Protein AF-A0AAJ2PN29-F1 (afdb_monomer)

Nearest PDB structures (foldseek):
  2o7g-assembly1_A  TM=7.833E-01  e=1.733E-01  Mycobacterium tuberculosis H37Rv
  2mao-assembly1_A  TM=8.815E-01  e=5.899E-01  Escherichia coli DH1
  4lup-assembly2_C  TM=8.403E-01  e=5.899E-01  Escherichia coli
  7sqc-assembly1_R1  TM=1.746E-01  e=3.922E-01  Chlamydomonas reinhardtii
  7sqc-assembly1_R0  TM=2.230E-01  e=1.188E+00  Chlamydomonas reinhardtii

Sequence (253 aa):
MSGPPPRAQAQWGDDAEVVTQSLEQPELFARLYDRYAPDIHRYVARRLGDGMADDITADTFLTAFRIRGRYAQEIWTRYDGGATAHGWRSTKDGDIKLRITETKPGSPAEGDDRSPQELYRFLTTLPSEGGRALEAIREEDAIPAEEGSTRAEQDAVEISALLDADLKPSKGLAGLYRALATLPDLSLVDHLVKDATGRRVVALSEGTAADRYWLIDPETYDVLGTQHIRGGKVIGGNSLISRAVVDKAGERD

Foldseek 3Di:
DDFDPPVVVLVVLVLLVLLVVCVVVVVSLVVVCVVCLVVQLVVCCVPPNNVCSVVVSVVVSVVCSVCSVVDAQEWEAAQQNQKIWGWGQHSVPRDIDIDIDGDDQPPDDQAASDGLNRLQVLLVVAALAQVSNLVSLVVPCRHDDDPPDDPLLVSLRSLVRSLPRPDHDPSSLSNSVNVNVVRPQKDWDPAFDQDPRGDTFTWIASGNPPFKTFTADPPPRHGQKMFGADPNDTPDMDGRPDYYHDNDHPDDD

pLDDT: mean 79.95, std 14.33, range [28.41, 97.12]

Radius of gyration: 20.24 Å; Cα contacts (8 Å, |Δi|>4): 389; chains: 1; bounding box: 48×44×55 Å

Secondary structure (DSSP, 8-state):
--PSPHHHHHHHHHHHHHHHHTTT-GGGGHHHHHHHHHHHHHHHHHHH-GGGHHHHHHHHHHHHHHHGGG--SEEEEETTSSEEEEEEE-TTT-PEEEEEEEPPTT---SS----HHHHHHHHHH--SSHHHHHHHHHHH--SPPPTT--HHHHHHHHHHHHHT-S---HHHHHHHHHHHTTSTT--B-SSPEE-TTS-EEEEEE-TT-TTEEEEE-TTT--EEEEEEEETTEEEEEEE---EEEESSTT---

Mean predicted aligned error: 11.5 Å

InterPro domains:
  IPR013325 RNA polymerase sigma factor, region 2 [SSF88946] (26-72)
  IPR047789 CU044_5270-like [NF038083] (39-226)

Structure (mmCIF, N/CA/C/O backbone):
data_AF-A0AAJ2PN29-F1
#
_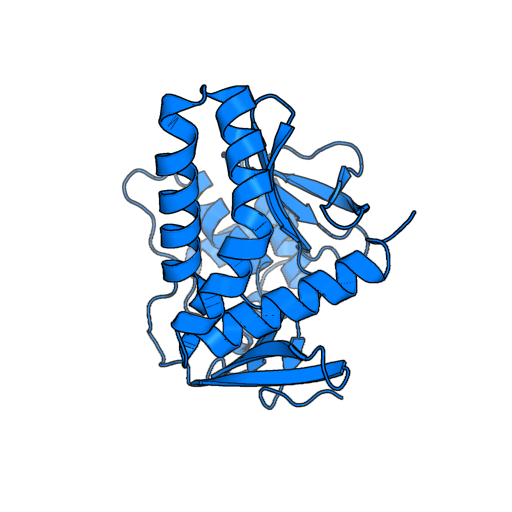entry.id   AF-A0AAJ2PN29-F1
#
loop_
_atom_site.group_PDB
_atom_site.id
_atom_site.type_symbol
_atom_site.label_atom_id
_atom_site.label_alt_id
_atom_site.label_comp_id
_atom_site.label_asym_id
_atom_site.label_entity_id
_atom_site.label_seq_id
_atom_site.pdbx_PDB_ins_code
_atom_site.Cartn_x
_atom_site.Cartn_y
_atom_site.Cartn_z
_atom_site.occupancy
_atom_site.B_iso_or_equiv
_atom_site.auth_seq_id
_atom_site.auth_comp_id
_atom_site.auth_asym_id
_atom_site.auth_atom_id
_atom_site.pdbx_PDB_model_num
ATOM 1 N N . MET A 1 1 ? -5.940 -21.021 -14.158 1.00 43.34 1 MET A N 1
ATOM 2 C CA . MET A 1 1 ? -4.726 -21.261 -13.364 1.00 43.34 1 MET A CA 1
ATOM 3 C C . MET A 1 1 ? -3.564 -21.374 -14.319 1.00 43.34 1 MET A C 1
ATOM 5 O O . MET A 1 1 ? -3.699 -22.080 -15.305 1.00 43.34 1 MET A O 1
ATOM 9 N N . SER A 1 2 ? -2.509 -20.628 -14.046 1.00 28.41 2 SER A N 1
ATOM 10 C CA . SER A 1 2 ? -1.101 -20.967 -14.243 1.00 28.41 2 SER A CA 1
ATOM 11 C C . SER A 1 2 ? -0.399 -19.742 -13.698 1.00 28.41 2 SER A C 1
ATOM 13 O O . SER A 1 2 ? -0.640 -18.641 -14.193 1.00 28.41 2 SER A O 1
ATOM 15 N N . GLY A 1 3 ? 0.396 -19.912 -12.643 1.00 29.16 3 GLY A N 1
ATOM 16 C CA . GLY A 1 3 ? 1.357 -18.876 -12.295 1.00 29.16 3 GLY A CA 1
ATOM 17 C C . GLY A 1 3 ? 2.216 -18.542 -13.523 1.00 29.16 3 GLY A C 1
ATOM 18 O O . GLY A 1 3 ? 2.191 -19.279 -14.520 1.00 29.16 3 GLY A O 1
ATOM 19 N N . PRO A 1 4 ? 2.990 -17.451 -13.472 1.00 29.34 4 PRO A N 1
ATOM 20 C CA . PRO A 1 4 ? 4.005 -17.216 -14.486 1.00 29.34 4 PRO A CA 1
ATOM 21 C C . PRO A 1 4 ? 4.806 -18.515 -14.638 1.00 29.34 4 PRO A C 1
ATOM 23 O O . PRO A 1 4 ? 5.130 -19.132 -13.617 1.00 29.34 4 PRO A O 1
ATOM 26 N N . PRO A 1 5 ? 5.059 -18.992 -15.870 1.00 30.48 5 PRO A N 1
ATOM 27 C CA . PRO A 1 5 ? 5.792 -20.235 -16.067 1.00 30.48 5 PRO A CA 1
ATOM 28 C C . PRO A 1 5 ? 7.089 -20.189 -15.241 1.00 30.48 5 PRO A C 1
ATOM 30 O O . PRO A 1 5 ? 7.647 -19.101 -15.096 1.00 30.48 5 PRO A O 1
ATOM 33 N N . PRO A 1 6 ? 7.606 -21.317 -14.720 1.00 40.34 6 PRO A N 1
ATOM 34 C CA . PRO A 1 6 ? 8.761 -21.335 -13.807 1.00 40.34 6 PRO A CA 1
ATOM 35 C C . PRO A 1 6 ? 9.958 -20.496 -14.288 1.00 40.34 6 PRO A C 1
ATOM 37 O O . PRO A 1 6 ? 10.685 -19.901 -13.501 1.00 40.34 6 PRO A O 1
ATOM 40 N N . ARG A 1 7 ? 10.110 -20.380 -15.613 1.00 47.66 7 ARG A N 1
ATOM 41 C CA . ARG A 1 7 ? 11.115 -19.549 -16.279 1.00 47.66 7 ARG A CA 1
ATOM 42 C C . ARG A 1 7 ? 10.922 -18.038 -16.072 1.00 47.66 7 ARG A C 1
ATOM 44 O O . ARG A 1 7 ? 11.909 -17.338 -15.900 1.00 47.66 7 ARG A O 1
ATOM 51 N N . ALA A 1 8 ? 9.683 -17.550 -16.063 1.00 44.47 8 ALA A N 1
ATOM 52 C CA . ALA A 1 8 ? 9.356 -16.150 -15.790 1.00 44.47 8 ALA A CA 1
ATOM 53 C C . ALA A 1 8 ? 9.565 -15.797 -14.308 1.00 44.47 8 ALA A C 1
ATOM 55 O O . ALA A 1 8 ? 10.081 -14.729 -14.007 1.00 44.47 8 ALA A O 1
ATOM 56 N N . GLN A 1 9 ? 9.259 -16.717 -13.384 1.00 44.69 9 GLN A N 1
ATOM 57 C CA . GLN A 1 9 ? 9.563 -16.528 -11.957 1.00 44.69 9 GLN A CA 1
ATOM 58 C C . GLN A 1 9 ? 11.074 -16.480 -11.691 1.00 44.69 9 GLN A C 1
ATOM 60 O O . GLN A 1 9 ? 11.538 -15.613 -10.955 1.00 44.69 9 GLN A O 1
ATOM 65 N N . ALA A 1 10 ? 11.849 -17.369 -12.322 1.00 54.59 10 ALA A N 1
ATOM 66 C CA . ALA A 1 10 ? 13.310 -17.348 -12.235 1.00 54.59 10 ALA A CA 1
ATOM 67 C C . ALA A 1 10 ? 13.905 -16.053 -12.817 1.00 54.59 10 ALA A C 1
ATOM 69 O O . ALA A 1 10 ? 14.817 -15.477 -12.232 1.00 54.59 10 ALA A O 1
ATOM 70 N N . GLN A 1 11 ? 13.350 -15.564 -13.931 1.00 64.56 11 GLN A N 1
ATOM 71 C CA . GLN A 1 11 ? 13.758 -14.302 -14.548 1.00 64.56 11 GLN A CA 1
ATOM 72 C C . GLN A 1 11 ? 13.451 -13.090 -13.655 1.00 64.56 11 GLN A C 1
ATOM 74 O O . GLN A 1 11 ? 14.293 -12.210 -13.530 1.00 64.56 11 GLN A O 1
ATOM 79 N N . TRP A 1 12 ? 12.302 -13.062 -12.973 1.00 61.25 12 TRP A N 1
ATOM 80 C CA . TRP A 1 12 ? 11.988 -12.005 -12.003 1.00 61.25 12 TRP A CA 1
ATOM 81 C C . TRP A 1 12 ? 12.904 -12.014 -10.779 1.00 61.25 12 TRP A C 1
ATOM 83 O O . TRP A 1 12 ? 13.219 -10.949 -10.254 1.00 61.25 12 TRP A O 1
ATOM 93 N N . GLY A 1 13 ? 13.334 -13.196 -10.326 1.00 61.44 13 GLY A N 1
ATOM 94 C CA . GLY A 1 13 ? 14.374 -13.315 -9.302 1.00 61.44 13 GLY A CA 1
ATOM 95 C C . GLY A 1 13 ? 15.712 -12.736 -9.773 1.00 61.44 13 GLY A C 1
ATOM 96 O O . GLY A 1 13 ? 16.346 -11.988 -9.036 1.00 61.44 13 GLY A O 1
ATOM 97 N N . ASP A 1 14 ? 16.105 -13.016 -11.021 1.00 72.81 14 ASP A N 1
ATOM 98 C CA . ASP A 1 14 ? 17.363 -12.525 -11.614 1.00 72.81 14 ASP A CA 1
ATOM 99 C C . ASP A 1 14 ? 17.343 -11.004 -11.776 1.00 72.81 14 ASP A C 1
ATOM 101 O O . ASP A 1 14 ? 18.285 -10.312 -11.395 1.00 72.81 14 ASP A O 1
ATOM 105 N N . ASP A 1 15 ? 16.229 -10.456 -12.265 1.00 81.62 15 ASP A N 1
ATOM 106 C CA . ASP A 1 15 ? 16.070 -9.011 -12.396 1.00 81.62 15 ASP A CA 1
ATOM 107 C C . ASP A 1 15 ? 16.102 -8.309 -11.036 1.00 81.62 15 ASP A C 1
ATOM 109 O O . ASP A 1 15 ? 16.741 -7.267 -10.899 1.00 81.62 15 ASP A O 1
ATOM 113 N N . ALA A 1 16 ? 15.445 -8.880 -10.020 1.00 70.31 16 ALA A N 1
ATOM 114 C CA . ALA A 1 16 ? 15.476 -8.343 -8.664 1.00 70.31 16 ALA A CA 1
ATOM 115 C C . ALA A 1 16 ? 16.899 -8.363 -8.078 1.00 70.31 16 ALA A C 1
ATOM 117 O O . ALA A 1 16 ? 17.312 -7.398 -7.434 1.00 70.31 16 ALA A O 1
ATOM 118 N N . GLU A 1 17 ? 17.676 -9.418 -8.338 1.00 73.69 17 GLU A N 1
ATOM 119 C CA . GLU A 1 17 ? 19.082 -9.494 -7.934 1.00 73.69 17 GLU A CA 1
ATOM 120 C C . GLU A 1 17 ? 19.927 -8.411 -8.628 1.00 73.69 17 GLU A C 1
ATOM 122 O O . GLU A 1 17 ? 20.708 -7.725 -7.964 1.00 73.69 17 GLU A O 1
ATOM 127 N N . VAL A 1 18 ? 19.723 -8.191 -9.932 1.00 84.81 18 VAL A N 1
ATOM 128 C CA . VAL A 1 18 ? 20.388 -7.117 -10.686 1.00 84.81 18 VAL A CA 1
ATOM 129 C C . VAL A 1 18 ? 20.010 -5.734 -10.154 1.00 84.81 18 VAL A C 1
ATOM 131 O O . VAL A 1 18 ? 20.897 -4.902 -9.951 1.00 84.81 18 VAL A O 1
ATOM 134 N N . VAL A 1 19 ? 18.723 -5.481 -9.889 1.00 82.31 19 VAL A N 1
ATOM 135 C CA . VAL A 1 19 ? 18.255 -4.223 -9.286 1.00 82.31 19 VAL A CA 1
ATOM 136 C C . VAL A 1 19 ? 18.994 -3.966 -7.977 1.00 82.31 19 VAL A C 1
ATOM 138 O O . VAL A 1 19 ? 19.552 -2.882 -7.800 1.00 82.31 19 VAL A O 1
ATOM 141 N N . THR A 1 20 ? 19.075 -4.964 -7.101 1.00 73.56 20 THR A N 1
ATOM 142 C CA . THR A 1 20 ? 19.717 -4.804 -5.797 1.00 73.56 20 THR A CA 1
ATOM 143 C C . THR A 1 20 ? 21.219 -4.587 -5.905 1.00 73.56 20 THR A C 1
ATOM 145 O O . THR A 1 20 ? 21.733 -3.616 -5.353 1.00 73.56 20 THR A O 1
ATOM 148 N N . GLN A 1 21 ? 21.936 -5.445 -6.637 1.00 78.94 21 GLN A N 1
ATOM 149 C CA . GLN A 1 21 ? 23.388 -5.306 -6.795 1.00 78.94 21 GLN A CA 1
ATOM 150 C C . GLN A 1 21 ? 23.746 -3.967 -7.445 1.00 78.94 21 GLN A C 1
ATOM 152 O O . GLN A 1 21 ? 24.750 -3.352 -7.090 1.00 78.94 21 GLN A O 1
ATOM 157 N N . SER A 1 22 ? 22.886 -3.462 -8.335 1.00 88.25 22 SER A N 1
ATOM 158 C CA . SER A 1 22 ? 23.101 -2.166 -8.967 1.00 88.25 22 SER A CA 1
ATOM 159 C C . SER A 1 22 ? 23.015 -0.967 -8.021 1.00 88.25 22 SER A C 1
ATOM 161 O O . SER A 1 22 ? 23.384 0.138 -8.414 1.00 88.25 22 SER A O 1
ATOM 163 N N . LEU A 1 23 ? 22.528 -1.128 -6.787 1.00 81.94 23 LEU A N 1
ATOM 164 C CA . LEU A 1 23 ? 22.560 -0.063 -5.780 1.00 81.94 23 LEU A CA 1
ATOM 165 C C . LEU A 1 23 ? 23.989 0.249 -5.329 1.00 81.94 23 LEU A C 1
ATOM 167 O O . LEU A 1 23 ? 24.297 1.411 -5.083 1.00 81.94 23 LEU A O 1
ATOM 171 N N . GLU A 1 24 ? 24.851 -0.767 -5.284 1.00 80.69 24 GLU A N 1
ATOM 172 C CA . GLU A 1 24 ? 26.274 -0.637 -4.945 1.00 80.69 24 GLU A CA 1
ATOM 173 C C . GLU A 1 24 ? 27.168 -0.607 -6.192 1.00 80.69 24 GLU A C 1
ATOM 175 O O . GLU A 1 24 ? 28.187 0.077 -6.199 1.00 80.69 24 GLU A O 1
ATOM 180 N N . GLN A 1 25 ? 26.771 -1.314 -7.255 1.00 87.69 25 GLN A N 1
ATOM 181 C CA . GLN A 1 25 ? 27.494 -1.430 -8.529 1.00 87.69 25 GLN A CA 1
ATOM 182 C C . GLN A 1 25 ? 26.600 -0.978 -9.699 1.00 87.69 25 GLN A C 1
ATOM 184 O O . GLN A 1 25 ? 26.046 -1.824 -10.412 1.00 87.69 25 GLN A O 1
ATOM 189 N N . PRO A 1 26 ? 26.397 0.342 -9.884 1.00 90.62 26 PRO A N 1
ATOM 190 C CA . PRO A 1 26 ? 25.487 0.931 -10.873 1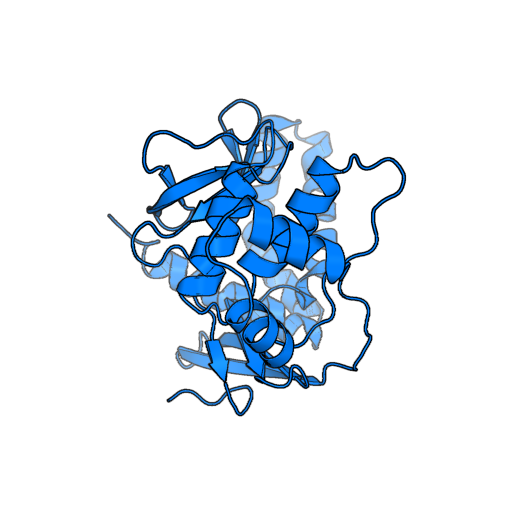.00 90.62 26 PRO A CA 1
ATOM 191 C C . PRO A 1 26 ? 25.484 0.285 -12.264 1.00 90.62 26 PRO A C 1
ATOM 193 O O . PRO A 1 26 ? 24.424 0.114 -12.865 1.00 90.62 26 PRO A O 1
ATOM 196 N N . GLU A 1 27 ? 26.655 -0.103 -12.758 1.00 93.12 27 GLU A N 1
ATOM 197 C CA . GLU A 1 27 ? 26.892 -0.736 -14.053 1.00 93.12 27 GLU A CA 1
ATOM 198 C C . GLU A 1 27 ? 26.109 -2.039 -14.261 1.00 93.12 27 GLU A C 1
ATOM 200 O O . GLU A 1 27 ? 25.763 -2.377 -15.392 1.00 93.12 27 GLU A O 1
ATOM 205 N N . LEU A 1 28 ? 25.757 -2.755 -13.189 1.00 91.50 28 LEU A N 1
ATOM 206 C CA . LEU A 1 28 ? 24.993 -3.997 -13.292 1.00 91.50 28 LEU A CA 1
ATOM 207 C C . LEU A 1 28 ? 23.574 -3.770 -13.819 1.00 91.50 28 LEU A C 1
ATOM 209 O O . LEU A 1 28 ? 23.022 -4.664 -14.462 1.00 91.50 28 LEU A O 1
ATOM 213 N N . PHE A 1 29 ? 23.011 -2.571 -13.634 1.00 93.75 29 PHE A N 1
ATOM 214 C CA . PHE A 1 29 ? 21.682 -2.227 -14.142 1.00 93.75 29 PHE A CA 1
ATOM 215 C C . PHE A 1 29 ? 21.594 -2.298 -15.674 1.00 93.75 29 PHE A C 1
ATOM 217 O O . PHE A 1 29 ? 20.517 -2.555 -16.213 1.00 93.75 29 PHE A O 1
ATOM 224 N N . ALA A 1 30 ? 22.720 -2.152 -16.386 1.00 93.81 30 ALA A N 1
ATOM 225 C CA . ALA A 1 30 ? 22.774 -2.281 -17.844 1.00 93.81 30 ALA A CA 1
ATOM 226 C C . ALA A 1 30 ? 22.247 -3.641 -18.338 1.00 93.81 30 ALA A C 1
ATOM 228 O O . ALA A 1 30 ? 21.666 -3.717 -19.414 1.00 93.81 30 ALA A O 1
ATOM 229 N N . ARG A 1 31 ? 22.323 -4.700 -17.518 1.00 94.06 31 ARG A N 1
ATOM 230 C CA . ARG A 1 31 ? 21.754 -6.013 -17.863 1.00 94.06 31 ARG A CA 1
ATOM 231 C C . ARG A 1 31 ? 20.239 -5.970 -18.072 1.00 94.06 31 ARG A C 1
ATOM 233 O O . ARG A 1 31 ? 19.725 -6.710 -18.906 1.00 94.06 31 ARG A O 1
ATOM 240 N N . LEU A 1 32 ? 19.526 -5.120 -17.327 1.00 93.19 32 LEU A N 1
ATOM 241 C CA . LEU A 1 32 ? 18.086 -4.914 -17.517 1.00 93.19 32 LEU A CA 1
ATOM 242 C C . LEU A 1 32 ? 17.819 -4.122 -18.793 1.00 93.19 32 LEU A C 1
ATOM 244 O O . LEU A 1 32 ? 16.874 -4.439 -19.512 1.00 93.19 32 LEU A O 1
ATOM 248 N N . TYR A 1 33 ? 18.666 -3.133 -19.091 1.00 91.56 33 TYR A N 1
ATOM 249 C CA . TYR A 1 33 ? 18.603 -2.386 -20.344 1.00 91.56 33 TYR A CA 1
ATOM 250 C C . TYR A 1 33 ? 18.758 -3.322 -21.545 1.00 91.56 33 TYR A C 1
ATOM 252 O O . TYR A 1 33 ? 17.847 -3.418 -22.363 1.00 91.56 33 TYR A O 1
ATOM 260 N N . ASP A 1 34 ? 19.842 -4.096 -21.596 1.00 93.44 34 ASP A N 1
ATOM 261 C CA . ASP A 1 34 ? 20.127 -5.027 -22.694 1.00 93.44 34 ASP A CA 1
ATOM 262 C C . ASP A 1 34 ? 18.996 -6.045 -22.904 1.00 93.44 34 ASP A C 1
ATOM 264 O O . ASP A 1 34 ? 18.674 -6.422 -24.032 1.00 93.44 34 ASP A O 1
ATOM 268 N N . ARG A 1 35 ? 18.372 -6.481 -21.805 1.00 94.06 35 ARG A N 1
ATOM 269 C CA . ARG A 1 35 ? 17.294 -7.472 -21.812 1.00 94.06 35 ARG A CA 1
ATOM 270 C C . ARG A 1 35 ? 15.958 -6.902 -22.283 1.00 94.06 35 ARG A C 1
ATOM 272 O O . ARG A 1 35 ? 15.265 -7.571 -23.044 1.00 94.06 35 ARG A O 1
ATOM 279 N N . TYR A 1 36 ? 15.579 -5.711 -21.820 1.00 94.50 36 TYR A N 1
ATOM 280 C CA . TYR A 1 36 ? 14.213 -5.195 -21.966 1.00 94.50 36 TYR A CA 1
ATOM 281 C C . TYR A 1 36 ? 14.074 -4.033 -22.956 1.00 94.50 36 TYR A C 1
ATOM 283 O O . TYR A 1 36 ? 12.973 -3.810 -23.465 1.00 94.50 36 TYR A O 1
ATOM 291 N N . ALA A 1 37 ? 15.158 -3.325 -23.296 1.00 93.44 37 ALA A N 1
ATOM 292 C CA . ALA A 1 37 ? 15.115 -2.211 -24.243 1.00 93.44 37 ALA A CA 1
ATOM 293 C C . ALA A 1 37 ? 14.548 -2.598 -25.619 1.00 93.44 37 ALA A C 1
ATOM 295 O O . ALA A 1 37 ? 13.696 -1.858 -26.106 1.00 93.44 37 ALA A O 1
ATOM 296 N N . PRO A 1 38 ? 14.886 -3.755 -26.230 1.00 94.56 38 PRO A N 1
ATOM 297 C CA . PRO A 1 38 ? 14.316 -4.124 -27.527 1.00 94.56 38 PRO A CA 1
ATOM 298 C C . PRO A 1 38 ? 12.788 -4.275 -27.512 1.00 94.56 38 PRO A C 1
ATOM 300 O O . PRO A 1 38 ? 12.112 -3.893 -28.470 1.00 94.56 38 PRO A O 1
ATOM 303 N N . ASP A 1 39 ? 12.227 -4.826 -26.434 1.00 92.50 39 ASP A N 1
ATOM 304 C CA . ASP A 1 39 ? 10.786 -5.057 -26.321 1.00 92.50 39 ASP A CA 1
ATOM 305 C C . ASP A 1 39 ? 10.026 -3.775 -25.963 1.00 92.50 39 ASP A C 1
ATOM 307 O O . ASP A 1 39 ? 8.969 -3.513 -26.547 1.00 92.50 39 ASP A O 1
ATOM 311 N N . ILE A 1 40 ? 10.584 -2.944 -25.077 1.00 90.06 40 ILE A N 1
ATOM 312 C CA . ILE A 1 40 ? 10.035 -1.621 -24.747 1.00 90.06 40 ILE A CA 1
ATOM 313 C C . ILE A 1 40 ? 10.080 -0.713 -25.980 1.00 90.06 40 ILE A C 1
ATOM 315 O O . ILE A 1 40 ? 9.049 -0.155 -26.354 1.00 90.06 40 ILE A O 1
ATOM 319 N N . HIS A 1 41 ? 11.213 -0.652 -26.682 1.00 94.69 41 HIS A N 1
ATOM 320 C CA . HIS A 1 41 ? 11.349 0.108 -27.923 1.00 94.69 41 HIS A CA 1
ATOM 321 C C . HIS A 1 41 ? 10.317 -0.344 -28.960 1.00 94.69 41 HIS A C 1
ATOM 323 O O . HIS A 1 41 ? 9.574 0.473 -29.502 1.00 94.69 41 HIS A O 1
ATOM 329 N N . ARG A 1 42 ? 10.189 -1.659 -29.206 1.00 94.19 42 ARG A N 1
ATOM 330 C CA . ARG A 1 42 ? 9.181 -2.201 -30.135 1.00 94.19 42 ARG A CA 1
ATOM 331 C C . ARG A 1 42 ? 7.760 -1.819 -29.717 1.00 94.19 42 ARG A C 1
ATOM 333 O O . ARG A 1 42 ? 6.927 -1.541 -30.579 1.00 94.19 42 ARG A O 1
ATOM 340 N N . TYR A 1 43 ? 7.459 -1.833 -28.421 1.00 89.62 43 TYR A N 1
ATOM 341 C CA . TYR A 1 43 ? 6.156 -1.422 -27.906 1.00 89.62 43 TYR A CA 1
ATOM 342 C C . TYR A 1 43 ? 5.883 0.066 -28.162 1.00 89.62 43 TYR A C 1
ATOM 344 O O . TYR A 1 43 ? 4.807 0.408 -28.660 1.00 89.62 43 TYR A O 1
ATOM 352 N N . VAL A 1 44 ? 6.856 0.934 -27.881 1.00 92.69 44 VAL A N 1
ATOM 353 C CA . VAL A 1 44 ? 6.739 2.383 -28.087 1.00 92.69 44 VAL A CA 1
ATOM 354 C C . VAL A 1 44 ? 6.640 2.719 -29.573 1.00 92.69 44 VAL A C 1
ATOM 356 O O . VAL A 1 44 ? 5.698 3.406 -29.968 1.00 92.69 44 VAL A O 1
ATOM 359 N N . ALA A 1 45 ? 7.516 2.165 -30.414 1.00 94.19 45 ALA A N 1
ATOM 360 C CA . ALA A 1 45 ? 7.514 2.388 -31.860 1.00 94.19 45 ALA A CA 1
ATOM 361 C C . ALA A 1 45 ? 6.165 2.021 -32.496 1.00 94.19 45 ALA A C 1
ATOM 363 O O . ALA A 1 45 ? 5.634 2.753 -33.331 1.00 94.19 45 ALA A O 1
ATOM 364 N N . ARG A 1 46 ? 5.540 0.925 -32.038 1.00 93.88 46 ARG A N 1
ATOM 365 C CA . ARG A 1 46 ? 4.203 0.506 -32.500 1.00 93.88 46 ARG A CA 1
ATOM 366 C C . ARG A 1 46 ? 3.086 1.477 -32.129 1.00 93.88 46 ARG A C 1
ATOM 368 O O . ARG A 1 46 ? 2.014 1.392 -32.721 1.00 93.88 46 ARG A O 1
ATOM 375 N N . ARG A 1 47 ? 3.288 2.336 -31.130 1.00 92.75 47 ARG A N 1
ATOM 376 C CA . ARG A 1 47 ? 2.227 3.152 -30.530 1.00 92.75 47 ARG A CA 1
ATOM 377 C C . ARG A 1 47 ? 2.395 4.646 -30.779 1.00 92.75 47 ARG A C 1
ATOM 379 O O . ARG A 1 47 ? 1.393 5.341 -30.894 1.00 92.75 47 ARG A O 1
ATOM 386 N N . LEU A 1 48 ? 3.636 5.115 -30.853 1.00 90.75 48 LEU A N 1
ATOM 387 C CA . LEU A 1 48 ? 4.007 6.528 -30.954 1.00 90.75 48 LEU A CA 1
ATOM 388 C C . LEU A 1 48 ? 4.926 6.817 -32.154 1.00 90.75 48 LEU A C 1
ATOM 390 O O . LEU A 1 48 ? 5.245 7.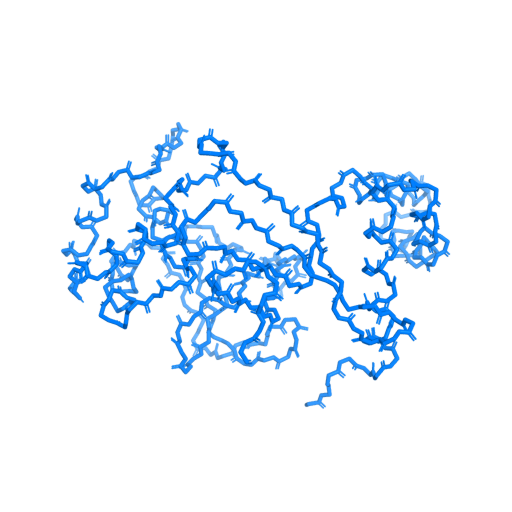972 -32.412 1.00 90.75 48 LEU A O 1
ATOM 394 N N . GLY A 1 49 ? 5.297 5.788 -32.922 1.00 87.56 49 GLY A N 1
ATOM 395 C CA . GLY A 1 49 ? 6.206 5.906 -34.058 1.00 87.56 49 GLY A CA 1
ATOM 396 C C . GLY A 1 49 ? 7.675 5.756 -33.663 1.00 87.56 49 GLY A C 1
ATOM 397 O O . GLY A 1 49 ? 8.053 5.906 -32.504 1.00 87.56 49 GLY A O 1
ATOM 398 N N . ASP A 1 50 ? 8.498 5.432 -34.658 1.00 87.06 50 ASP A N 1
ATOM 399 C CA . ASP A 1 50 ? 9.912 5.076 -34.481 1.00 87.06 50 ASP A CA 1
ATOM 400 C C . ASP A 1 50 ? 10.744 6.245 -33.927 1.00 87.06 50 ASP A C 1
ATOM 402 O O . ASP A 1 50 ? 11.582 6.063 -33.055 1.00 87.06 50 ASP A O 1
ATOM 406 N N . GLY A 1 51 ? 10.429 7.477 -34.346 1.00 86.25 51 GLY A N 1
ATOM 407 C CA . GLY A 1 51 ? 11.189 8.672 -33.963 1.00 86.25 51 GLY A CA 1
ATOM 408 C C . GLY A 1 51 ? 11.136 9.047 -32.477 1.00 86.25 51 GLY A C 1
ATOM 409 O O . GLY A 1 51 ? 11.980 9.816 -32.041 1.00 86.25 51 GLY A O 1
ATOM 410 N N . MET A 1 52 ? 10.174 8.531 -31.701 1.00 86.81 52 MET A N 1
ATOM 411 C CA . MET A 1 52 ? 10.096 8.754 -30.244 1.00 86.81 52 MET A CA 1
ATOM 412 C C . MET A 1 52 ? 10.542 7.531 -29.429 1.00 86.81 52 MET A C 1
ATOM 414 O O . MET A 1 52 ? 10.589 7.594 -28.200 1.00 86.81 52 MET A O 1
ATOM 418 N N . ALA A 1 53 ? 10.801 6.396 -30.083 1.00 90.94 53 ALA A N 1
ATOM 419 C CA . ALA A 1 53 ? 10.989 5.124 -29.400 1.00 90.94 53 ALA A CA 1
ATOM 420 C C . ALA A 1 53 ? 12.315 5.052 -28.635 1.00 90.94 53 ALA A C 1
ATOM 422 O O . ALA A 1 53 ? 12.321 4.555 -27.506 1.00 90.94 53 ALA A O 1
ATOM 423 N N . ASP A 1 54 ? 13.391 5.606 -29.193 1.00 90.56 54 ASP A N 1
ATOM 424 C CA . ASP A 1 54 ? 14.697 5.684 -28.534 1.00 90.56 54 ASP A CA 1
ATOM 425 C C . ASP A 1 54 ? 14.638 6.525 -27.249 1.00 90.56 54 ASP A C 1
ATOM 427 O O . ASP A 1 54 ? 14.975 6.029 -26.171 1.00 90.56 54 ASP A O 1
ATOM 431 N N . ASP A 1 55 ? 14.124 7.756 -27.338 1.00 91.19 55 ASP A N 1
ATOM 432 C CA . ASP A 1 55 ? 14.066 8.699 -26.213 1.00 91.19 55 ASP A CA 1
ATOM 433 C C . ASP A 1 55 ? 13.201 8.175 -25.062 1.00 91.19 55 ASP A C 1
ATOM 435 O O . ASP A 1 55 ? 13.610 8.206 -23.901 1.00 91.19 55 ASP A O 1
ATOM 439 N N . ILE A 1 56 ? 12.014 7.640 -25.369 1.00 92.06 56 ILE A N 1
ATOM 440 C CA . ILE A 1 56 ? 11.114 7.092 -24.345 1.00 92.06 56 ILE A CA 1
ATOM 441 C C . ILE A 1 56 ? 11.716 5.839 -23.710 1.00 92.06 56 ILE A C 1
ATOM 443 O O . ILE A 1 56 ? 11.586 5.641 -22.500 1.00 92.06 56 ILE A O 1
ATOM 447 N N . THR A 1 57 ? 12.378 4.986 -24.496 1.00 92.00 57 THR A N 1
ATOM 448 C CA . THR A 1 57 ? 13.051 3.803 -23.948 1.00 92.00 57 THR A CA 1
ATOM 449 C C . THR A 1 57 ? 14.164 4.236 -22.995 1.00 92.00 57 THR A C 1
ATOM 451 O O . THR A 1 57 ? 14.207 3.763 -21.859 1.00 92.00 57 THR A O 1
ATOM 454 N N . ALA A 1 58 ? 15.006 5.190 -23.399 1.00 90.50 58 ALA A N 1
ATOM 455 C CA . ALA A 1 58 ? 16.073 5.725 -22.560 1.00 90.50 58 ALA A CA 1
ATOM 456 C C . ALA A 1 58 ? 15.540 6.362 -21.264 1.00 90.50 58 ALA A C 1
ATOM 458 O O . ALA A 1 58 ? 16.024 6.036 -20.178 1.00 90.50 58 ALA A O 1
ATOM 459 N N . ASP A 1 59 ? 14.513 7.211 -21.351 1.00 92.69 59 ASP A N 1
ATOM 460 C CA . ASP A 1 59 ? 13.911 7.871 -20.187 1.00 92.69 59 ASP A CA 1
ATOM 461 C C . ASP A 1 59 ? 13.249 6.872 -19.223 1.00 92.69 59 ASP A C 1
ATOM 463 O O . ASP A 1 59 ? 13.374 6.986 -17.999 1.00 92.69 59 ASP A O 1
ATOM 467 N N . THR A 1 60 ? 12.634 5.816 -19.765 1.00 90.88 60 THR A N 1
ATOM 468 C CA . THR A 1 60 ? 12.065 4.719 -18.971 1.00 90.88 60 THR A CA 1
ATOM 469 C C . THR A 1 60 ? 13.142 4.044 -18.121 1.00 90.88 60 THR A C 1
ATOM 471 O O . THR A 1 60 ? 12.964 3.882 -16.911 1.00 90.88 60 THR A O 1
ATOM 474 N N . PHE A 1 61 ? 14.285 3.683 -18.714 1.00 94.25 61 PHE A N 1
ATOM 475 C CA . PHE A 1 61 ? 15.378 3.061 -17.961 1.00 94.25 61 PHE A CA 1
ATOM 476 C C . PHE A 1 61 ? 16.085 4.031 -17.022 1.00 94.25 61 PHE A C 1
ATOM 478 O O . PHE A 1 61 ? 16.491 3.617 -15.937 1.00 94.25 61 PHE A O 1
ATOM 485 N N . LEU A 1 62 ? 16.204 5.309 -17.384 1.00 91.69 62 LE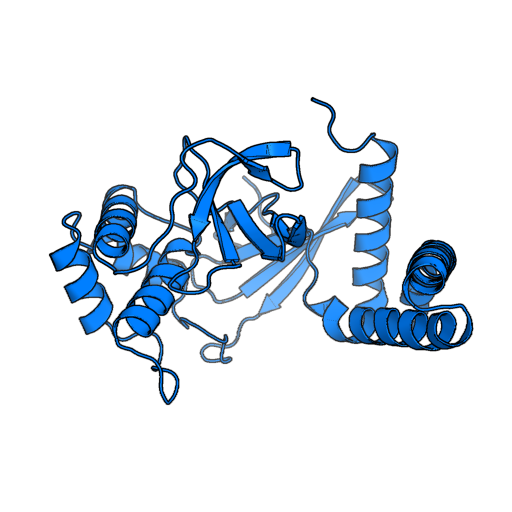U A N 1
ATOM 486 C CA . LEU A 1 62 ? 16.756 6.329 -16.497 1.00 91.69 62 LEU A CA 1
ATOM 487 C C . LEU A 1 62 ? 15.884 6.502 -15.248 1.00 91.69 62 LEU A C 1
ATOM 489 O O . LEU A 1 62 ? 16.396 6.561 -14.127 1.00 91.69 62 LEU A O 1
ATOM 493 N N . THR A 1 63 ? 14.567 6.539 -15.434 1.00 86.06 63 THR A N 1
ATOM 494 C CA . THR A 1 63 ? 13.596 6.590 -14.340 1.00 86.06 63 THR A CA 1
ATOM 495 C C . THR A 1 63 ? 13.683 5.334 -13.485 1.00 86.06 63 THR A C 1
ATOM 497 O O . THR A 1 63 ? 13.867 5.441 -12.271 1.00 86.06 63 THR A O 1
ATOM 500 N N . ALA A 1 64 ? 13.642 4.151 -14.106 1.00 82.69 64 ALA A N 1
ATOM 501 C CA . ALA A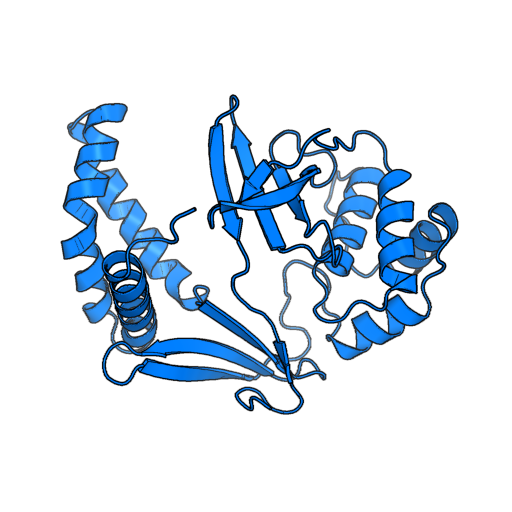 1 64 ? 13.763 2.874 -13.409 1.00 82.69 64 ALA A CA 1
ATOM 502 C C . ALA A 1 64 ? 15.066 2.795 -12.596 1.00 82.69 64 ALA A C 1
ATOM 504 O O . ALA A 1 64 ? 15.034 2.422 -11.426 1.00 82.69 64 ALA A O 1
ATOM 505 N N . PHE A 1 65 ? 16.194 3.233 -13.167 1.00 87.12 65 PHE A N 1
ATOM 506 C CA . PHE A 1 65 ? 17.475 3.311 -12.471 1.00 87.12 65 PHE A CA 1
ATOM 507 C C . PHE A 1 65 ? 17.378 4.217 -11.240 1.00 87.12 65 PHE A C 1
ATOM 509 O O . PHE A 1 65 ? 17.781 3.811 -10.153 1.00 87.12 65 PHE A O 1
ATOM 516 N N . ARG A 1 66 ? 16.809 5.422 -11.359 1.00 81.62 66 ARG A N 1
ATOM 517 C CA . ARG A 1 66 ? 16.685 6.373 -10.238 1.00 81.62 66 ARG A CA 1
ATOM 518 C C . ARG A 1 66 ? 15.837 5.837 -9.084 1.00 81.62 66 ARG A C 1
ATOM 520 O O . ARG A 1 66 ? 16.210 6.029 -7.930 1.00 81.62 66 ARG A O 1
ATOM 527 N N . ILE A 1 67 ? 14.731 5.152 -9.375 1.00 78.69 67 ILE A N 1
ATOM 528 C CA . ILE A 1 67 ? 13.787 4.685 -8.344 1.00 78.69 67 ILE A CA 1
ATOM 529 C C . ILE A 1 67 ? 14.101 3.284 -7.800 1.00 78.69 67 ILE A C 1
ATOM 531 O O . ILE A 1 67 ? 13.460 2.849 -6.845 1.00 78.69 67 ILE A O 1
ATOM 535 N N . ARG A 1 68 ? 15.094 2.581 -8.364 1.00 83.00 68 ARG A N 1
ATOM 536 C CA . ARG A 1 68 ? 15.391 1.163 -8.081 1.00 83.00 68 ARG A CA 1
ATOM 537 C C . ARG A 1 68 ? 15.612 0.833 -6.600 1.00 83.00 68 ARG A C 1
ATOM 539 O O . ARG A 1 68 ? 15.350 -0.282 -6.172 1.00 83.00 68 ARG A O 1
ATOM 546 N N . GLY A 1 69 ? 16.036 1.812 -5.797 1.00 66.50 69 GLY A N 1
ATOM 547 C CA . GLY A 1 69 ? 16.208 1.657 -4.348 1.00 66.50 69 GLY A CA 1
ATOM 548 C C . GLY A 1 69 ? 14.915 1.427 -3.565 1.00 66.50 69 GLY A C 1
ATOM 549 O O . GLY A 1 69 ? 15.005 0.993 -2.418 1.00 66.50 69 GLY A O 1
ATOM 550 N N . ARG A 1 70 ? 13.753 1.694 -4.178 1.00 64.62 70 ARG A N 1
ATOM 551 C CA . ARG A 1 70 ? 12.408 1.463 -3.626 1.00 64.62 70 ARG A CA 1
ATOM 552 C C . ARG A 1 70 ? 11.805 0.112 -4.039 1.00 64.62 70 ARG A C 1
ATOM 554 O O . ARG A 1 70 ? 10.712 -0.220 -3.600 1.00 64.62 70 ARG A O 1
ATOM 561 N N . TYR A 1 71 ? 12.473 -0.652 -4.903 1.00 64.56 71 TYR A N 1
ATOM 562 C CA . TYR A 1 71 ? 11.965 -1.931 -5.398 1.00 64.56 71 TYR A CA 1
ATOM 563 C C . TYR A 1 71 ? 12.387 -3.082 -4.472 1.00 64.56 71 TYR A C 1
ATOM 565 O O . TYR A 1 71 ? 13.579 -3.298 -4.263 1.00 64.56 71 TYR A O 1
ATOM 573 N N . ALA A 1 72 ? 11.423 -3.834 -3.931 1.00 62.19 72 ALA A N 1
ATOM 574 C CA . ALA A 1 72 ? 11.664 -5.028 -3.118 1.00 62.19 72 ALA A CA 1
ATOM 575 C C . ALA A 1 72 ? 10.585 -6.093 -3.358 1.00 62.19 72 ALA A C 1
ATOM 577 O O . ALA A 1 72 ? 9.424 -5.757 -3.584 1.00 62.19 72 ALA A O 1
ATOM 578 N N . GLN A 1 73 ? 10.971 -7.375 -3.318 1.00 65.19 73 GLN A N 1
ATOM 579 C CA . GLN A 1 73 ? 10.027 -8.495 -3.465 1.00 65.19 73 GLN A CA 1
ATOM 580 C C . GLN A 1 73 ? 9.364 -8.863 -2.139 1.00 65.19 73 GLN A C 1
ATOM 582 O O . GLN A 1 73 ? 8.207 -9.278 -2.118 1.00 65.19 73 GLN A O 1
ATOM 587 N N . GLU A 1 74 ? 10.099 -8.703 -1.044 1.00 69.06 74 GLU A N 1
ATOM 588 C CA . GLU A 1 74 ? 9.587 -8.846 0.309 1.00 69.06 74 GLU A CA 1
ATOM 589 C C . GLU A 1 74 ? 10.014 -7.639 1.141 1.00 69.06 74 GLU A C 1
ATOM 591 O O . GLU A 1 74 ? 11.144 -7.163 1.023 1.00 69.06 74 GLU A O 1
ATOM 596 N N . ILE A 1 75 ? 9.113 -7.147 1.986 1.00 73.12 75 ILE A N 1
ATOM 597 C CA . ILE A 1 75 ? 9.376 -6.044 2.913 1.00 73.12 75 ILE A CA 1
ATOM 598 C C . ILE A 1 75 ? 8.966 -6.514 4.299 1.00 73.12 75 ILE A C 1
ATOM 600 O O . ILE A 1 75 ? 7.859 -7.031 4.475 1.00 73.12 75 ILE A O 1
ATOM 604 N N . TRP A 1 76 ? 9.898 -6.443 5.244 1.00 76.38 76 TRP A N 1
ATOM 605 C CA . TRP A 1 76 ? 9.679 -6.853 6.623 1.00 76.38 76 TRP A CA 1
ATOM 606 C C . TRP A 1 76 ? 10.016 -5.681 7.529 1.00 76.38 76 TRP A C 1
ATOM 608 O O . TRP A 1 76 ? 11.133 -5.159 7.485 1.00 76.38 76 TRP A O 1
ATOM 618 N N . THR A 1 77 ? 9.073 -5.301 8.376 1.00 79.12 77 THR A N 1
ATOM 619 C CA . THR A 1 77 ? 9.223 -4.167 9.288 1.00 79.12 77 THR A CA 1
ATOM 620 C C . THR A 1 77 ? 9.330 -4.699 10.709 1.00 79.12 77 THR A C 1
ATOM 622 O O . THR A 1 77 ? 8.593 -5.614 11.095 1.00 79.12 77 THR A O 1
ATOM 625 N N . ARG A 1 78 ? 10.267 -4.162 11.501 1.00 79.69 78 ARG A N 1
ATOM 626 C CA . ARG A 1 78 ? 10.302 -4.466 12.937 1.00 79.69 78 ARG A CA 1
ATOM 627 C C . ARG A 1 78 ? 9.029 -3.952 13.593 1.00 79.69 78 ARG A C 1
ATOM 629 O O . ARG A 1 78 ? 8.544 -2.883 13.235 1.00 79.69 78 ARG A O 1
ATOM 636 N N . TYR A 1 79 ? 8.513 -4.679 14.579 1.00 78.00 79 TYR A N 1
ATOM 637 C CA . TYR A 1 79 ? 7.269 -4.295 15.256 1.00 78.00 79 TYR A CA 1
ATOM 638 C C . TYR A 1 79 ? 7.312 -2.886 15.881 1.00 78.00 79 TYR A C 1
ATOM 640 O O . TYR A 1 79 ? 6.301 -2.189 15.910 1.00 78.00 79 TYR A O 1
ATOM 648 N N . ASP A 1 80 ? 8.487 -2.445 16.336 1.00 77.38 80 ASP A N 1
ATOM 649 C CA . ASP A 1 80 ? 8.728 -1.102 16.879 1.00 77.38 80 ASP A CA 1
ATOM 650 C C . ASP A 1 80 ? 8.948 -0.014 15.808 1.00 77.38 80 ASP A C 1
ATOM 652 O O . ASP A 1 80 ? 9.128 1.150 16.153 1.00 77.38 80 ASP A O 1
ATOM 656 N N . GLY A 1 81 ? 8.957 -0.369 14.518 1.00 76.75 81 GLY A N 1
ATOM 657 C CA . GLY A 1 81 ? 9.230 0.544 13.404 1.00 76.75 81 GLY A CA 1
ATOM 658 C C . GLY A 1 81 ? 10.697 0.972 13.268 1.00 76.75 81 GLY A C 1
ATOM 659 O O . GLY A 1 81 ? 11.025 1.733 12.364 1.00 76.75 81 GLY A O 1
ATOM 660 N N . GLY A 1 82 ? 11.606 0.483 14.121 1.00 80.25 82 GLY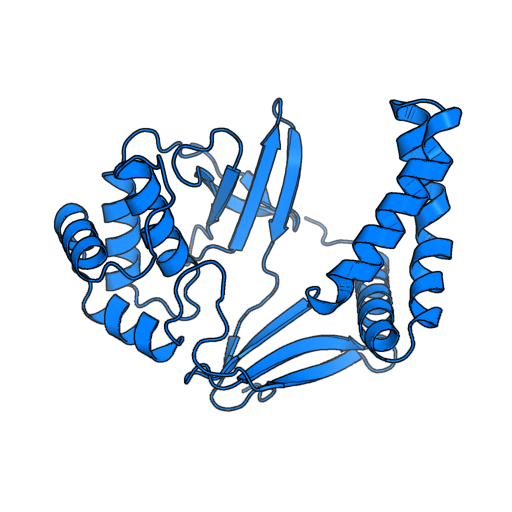 A N 1
ATOM 661 C CA . GLY A 1 82 ? 12.992 0.959 14.171 1.00 80.25 82 GLY A CA 1
ATOM 662 C C . GLY A 1 82 ? 13.855 0.531 12.981 1.00 80.25 82 GLY A C 1
ATOM 663 O O . GLY A 1 82 ? 14.876 1.152 12.694 1.00 80.25 82 GLY A O 1
ATOM 664 N N . ALA A 1 83 ? 13.462 -0.514 12.249 1.00 79.56 83 ALA A N 1
ATOM 665 C CA . ALA A 1 83 ? 14.168 -0.941 11.046 1.00 79.56 83 ALA A CA 1
ATOM 666 C C . ALA A 1 83 ? 13.252 -1.658 10.054 1.00 79.56 83 ALA A C 1
ATOM 668 O O . ALA A 1 83 ? 12.298 -2.337 10.439 1.00 79.56 83 ALA A O 1
ATOM 669 N N . THR A 1 84 ? 13.630 -1.579 8.780 1.00 77.25 84 THR A N 1
ATOM 670 C CA . THR A 1 84 ? 12.983 -2.302 7.683 1.00 77.25 84 THR A CA 1
ATOM 671 C C . THR A 1 84 ? 14.015 -3.150 6.946 1.00 77.25 84 THR A C 1
ATOM 673 O O . THR A 1 84 ? 15.076 -2.657 6.557 1.00 77.25 84 THR A O 1
ATOM 676 N N . ALA A 1 85 ? 13.714 -4.429 6.730 1.00 77.25 85 ALA A N 1
ATOM 677 C CA . ALA A 1 85 ? 14.451 -5.291 5.817 1.00 77.25 85 ALA A CA 1
ATOM 678 C C . ALA A 1 85 ? 13.733 -5.376 4.474 1.00 77.25 85 ALA A C 1
ATOM 680 O O . ALA A 1 85 ? 12.544 -5.673 4.399 1.00 77.25 85 ALA A O 1
ATOM 681 N N . HIS A 1 86 ? 14.494 -5.176 3.406 1.00 75.81 86 HIS A N 1
ATOM 682 C CA . HIS A 1 86 ? 14.051 -5.461 2.050 1.00 75.81 86 HIS A CA 1
ATOM 683 C C . HIS A 1 86 ? 14.682 -6.784 1.626 1.00 75.81 86 HIS A C 1
ATOM 685 O O . HIS A 1 86 ? 15.901 -6.937 1.721 1.00 75.81 86 HIS A O 1
ATOM 691 N N . GLY A 1 87 ? 13.853 -7.735 1.206 1.00 72.94 87 GLY A N 1
ATOM 692 C CA . GLY A 1 87 ? 14.246 -9.074 0.800 1.00 72.94 87 GLY A CA 1
ATOM 693 C C . GLY A 1 87 ? 14.080 -9.311 -0.695 1.00 72.94 87 GLY A C 1
ATOM 694 O O . GLY A 1 87 ? 13.128 -8.841 -1.327 1.00 72.94 87 GLY A O 1
ATOM 695 N N . TRP A 1 88 ? 15.014 -10.069 -1.261 1.00 70.69 88 TRP A N 1
ATOM 696 C CA . TRP A 1 88 ? 14.940 -10.576 -2.628 1.00 70.69 88 TRP A CA 1
ATOM 697 C C . TRP A 1 88 ? 15.448 -12.011 -2.678 1.00 70.69 88 TRP A C 1
ATOM 699 O O . TRP A 1 88 ? 16.349 -12.401 -1.931 1.00 70.69 88 TRP A O 1
ATOM 709 N N . ARG A 1 89 ? 14.864 -12.810 -3.570 1.00 66.44 89 ARG A N 1
ATOM 710 C CA . ARG A 1 89 ? 15.297 -14.190 -3.776 1.00 66.44 89 ARG A CA 1
ATOM 711 C C . ARG A 1 89 ? 16.512 -14.210 -4.701 1.00 66.44 89 ARG A C 1
ATOM 713 O O . ARG A 1 89 ? 16.416 -13.796 -5.850 1.00 66.44 89 ARG A O 1
ATOM 720 N N . SER A 1 90 ? 17.638 -14.705 -4.201 1.00 65.88 90 SER A N 1
ATOM 721 C CA . SER A 1 90 ? 18.853 -14.923 -4.984 1.00 65.88 90 SER A CA 1
ATOM 722 C C . SER A 1 90 ? 18.643 -16.043 -5.994 1.00 65.88 90 SER A C 1
ATOM 724 O O . SER A 1 90 ? 18.061 -17.086 -5.687 1.00 65.88 90 SER A O 1
ATOM 726 N N . THR A 1 91 ? 19.139 -15.842 -7.209 1.00 58.31 91 THR A N 1
ATOM 727 C CA . THR A 1 91 ? 19.014 -16.836 -8.283 1.00 58.31 91 THR A CA 1
ATOM 728 C C . THR A 1 91 ? 20.094 -17.902 -8.260 1.00 58.31 91 THR A C 1
ATOM 730 O O . THR A 1 91 ? 19.921 -18.960 -8.863 1.00 58.31 91 THR A O 1
ATOM 733 N N . LYS A 1 92 ? 21.201 -17.645 -7.556 1.00 59.47 92 LYS A N 1
ATOM 734 C CA . LYS A 1 92 ? 22.336 -18.572 -7.462 1.00 59.47 92 LYS A CA 1
ATOM 735 C C . LYS A 1 92 ? 22.073 -19.736 -6.516 1.00 59.47 92 LYS A C 1
ATOM 737 O O . LYS A 1 92 ? 22.458 -20.860 -6.814 1.00 59.47 92 LYS A O 1
ATOM 742 N N . ASP A 1 93 ? 21.464 -19.444 -5.374 1.00 71.31 93 ASP A N 1
ATOM 743 C CA . ASP A 1 93 ? 21.267 -20.376 -4.260 1.00 71.31 93 ASP A CA 1
ATOM 744 C C . ASP A 1 93 ? 19.788 -20.507 -3.848 1.00 71.31 93 ASP A C 1
ATOM 746 O O . ASP A 1 93 ? 19.438 -21.445 -3.142 1.00 71.31 93 ASP A O 1
ATOM 750 N N . GLY A 1 94 ? 18.894 -19.635 -4.334 1.00 63.94 94 GLY A N 1
ATOM 751 C CA . GLY A 1 94 ? 17.469 -19.648 -3.979 1.00 63.94 94 GLY A CA 1
ATOM 752 C C . GLY A 1 94 ? 17.158 -19.007 -2.623 1.00 63.94 94 GLY A C 1
ATOM 753 O O . GLY A 1 94 ? 15.976 -18.875 -2.276 1.00 63.94 94 GLY A O 1
ATOM 754 N N . ASP A 1 95 ? 18.195 -18.586 -1.894 1.00 69.88 95 ASP A N 1
ATOM 755 C CA . ASP A 1 95 ? 18.110 -17.966 -0.577 1.00 69.88 95 ASP A CA 1
ATOM 756 C C . ASP A 1 95 ? 17.565 -16.545 -0.663 1.00 69.88 95 ASP A C 1
ATOM 758 O O . ASP A 1 95 ? 17.746 -15.835 -1.653 1.00 69.88 95 ASP A O 1
ATOM 762 N N . ILE A 1 96 ? 16.939 -16.088 0.416 1.00 70.19 96 ILE A N 1
ATOM 763 C CA . ILE A 1 96 ? 16.529 -14.691 0.527 1.00 70.19 96 ILE A CA 1
ATOM 764 C C . ILE A 1 96 ? 17.710 -13.893 1.055 1.00 70.19 96 ILE A C 1
ATOM 766 O O . ILE A 1 96 ? 18.211 -14.146 2.150 1.00 70.19 96 ILE A O 1
ATOM 770 N N . LYS A 1 97 ? 18.167 -12.925 0.265 1.00 73.25 97 LYS A N 1
ATOM 771 C CA . LYS A 1 97 ? 19.144 -11.933 0.709 1.00 73.25 97 LYS A CA 1
ATOM 772 C C . LYS A 1 97 ? 18.387 -10.719 1.229 1.00 73.25 97 LYS A C 1
ATOM 774 O O . LYS A 1 97 ? 17.330 -10.371 0.704 1.00 73.25 97 LYS A O 1
ATOM 779 N N . LEU A 1 98 ? 18.924 -10.112 2.282 1.00 75.06 98 LEU A N 1
ATOM 780 C CA . LEU A 1 98 ? 18.265 -9.049 3.024 1.00 75.06 98 LEU A CA 1
ATOM 781 C C . LEU A 1 98 ? 19.162 -7.823 3.089 1.00 75.06 98 LEU A C 1
ATOM 783 O O . LEU A 1 98 ? 20.348 -7.923 3.403 1.00 75.06 98 LEU A O 1
ATOM 787 N N . ARG A 1 99 ? 18.568 -6.656 2.859 1.00 76.81 99 ARG A N 1
ATOM 788 C CA . ARG A 1 99 ? 19.168 -5.363 3.177 1.00 76.81 99 ARG A CA 1
ATOM 789 C C . ARG A 1 99 ? 18.356 -4.726 4.288 1.00 76.81 99 ARG A C 1
ATOM 791 O O . ARG A 1 99 ? 17.213 -4.330 4.064 1.00 76.81 99 ARG A O 1
ATOM 798 N N . ILE A 1 100 ? 18.962 -4.618 5.463 1.00 80.19 100 ILE A N 1
ATOM 799 C CA . ILE A 1 100 ? 18.368 -3.948 6.619 1.00 80.19 100 ILE A CA 1
ATOM 800 C C . ILE A 1 100 ? 18.704 -2.461 6.538 1.00 80.19 100 ILE A C 1
ATOM 802 O O . ILE A 1 100 ? 19.846 -2.085 6.285 1.00 80.19 100 ILE A O 1
ATOM 806 N N . THR A 1 101 ? 17.698 -1.614 6.715 1.00 76.56 101 THR A N 1
ATOM 807 C CA . THR A 1 101 ? 17.840 -0.161 6.814 1.00 76.56 101 THR A CA 1
ATOM 808 C C . THR A 1 101 ? 17.251 0.286 8.147 1.00 76.56 101 THR A C 1
ATOM 810 O O . THR A 1 101 ? 16.066 0.074 8.405 1.00 76.56 101 THR A O 1
ATOM 813 N N . GLU A 1 102 ? 18.087 0.883 8.998 1.00 79.06 102 GLU A N 1
ATOM 814 C CA . GLU A 1 102 ? 17.638 1.563 10.217 1.00 79.06 102 GLU A CA 1
ATOM 815 C C . GLU A 1 102 ? 16.726 2.724 9.817 1.00 79.06 102 GLU A C 1
ATOM 817 O O . GLU A 1 102 ? 17.087 3.554 8.977 1.00 79.06 102 GLU A O 1
ATOM 822 N N . THR A 1 103 ? 15.531 2.761 10.394 1.00 68.00 103 THR A N 1
ATOM 823 C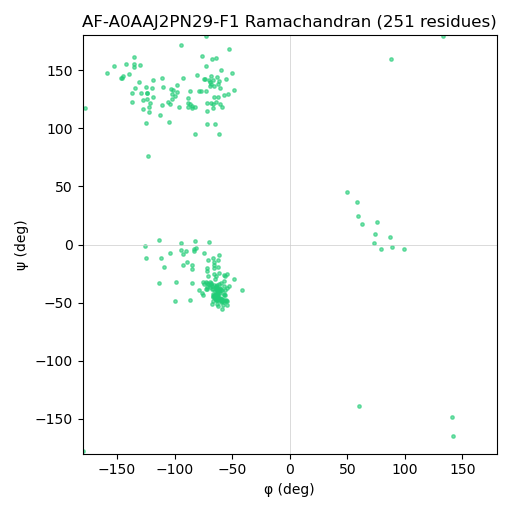 CA . THR A 1 103 ? 14.540 3.794 10.094 1.00 68.00 103 THR A CA 1
ATOM 824 C C . THR A 1 103 ? 14.673 4.865 11.165 1.00 68.00 103 THR A C 1
ATOM 826 O O . THR A 1 103 ? 14.539 4.589 12.355 1.00 68.00 103 THR A O 1
ATOM 829 N N . LYS A 1 104 ? 15.019 6.094 10.768 1.00 59.88 104 LYS A N 1
ATOM 830 C CA . LYS A 1 104 ? 15.060 7.199 11.728 1.00 59.88 104 LYS A CA 1
ATOM 831 C C . LYS A 1 104 ? 13.623 7.592 12.084 1.00 59.88 104 LYS A C 1
ATOM 833 O O . LYS A 1 104 ? 12.842 7.812 11.157 1.00 59.88 104 LYS A O 1
ATOM 838 N N . PRO A 1 105 ? 13.290 7.747 13.377 1.00 47.16 105 PRO A N 1
ATOM 839 C CA . PRO A 1 105 ? 12.024 8.345 13.784 1.00 47.16 105 PRO A CA 1
ATOM 840 C C . PRO A 1 105 ? 11.858 9.716 13.114 1.00 47.16 105 PRO A C 1
ATOM 842 O O . PRO A 1 105 ? 12.784 10.532 13.160 1.00 47.16 105 PRO A O 1
ATOM 845 N N . GLY A 1 106 ? 10.712 9.954 12.472 1.00 45.03 106 GLY A N 1
ATOM 846 C CA . GLY A 1 106 ? 10.405 11.225 11.808 1.00 45.03 106 GLY A CA 1
ATOM 847 C C . GLY A 1 106 ? 11.113 11.464 10.469 1.00 45.03 106 GLY A C 1
ATOM 848 O O . GLY A 1 106 ? 11.217 12.611 10.034 1.00 45.03 106 GLY A O 1
ATOM 849 N N . SER A 1 107 ? 11.631 10.427 9.797 1.00 41.03 107 SER A N 1
ATOM 850 C CA . SER A 1 107 ? 11.805 10.535 8.343 1.00 41.03 107 SER A CA 1
ATOM 851 C C . SER A 1 107 ? 10.405 10.596 7.735 1.00 41.03 107 SER A C 1
ATOM 853 O O . SER A 1 107 ? 9.686 9.622 7.918 1.00 41.03 107 SER A O 1
ATOM 855 N N . PRO A 1 108 ? 10.022 11.690 7.050 1.00 35.16 108 PRO A N 1
ATOM 856 C CA . PRO A 1 108 ? 8.657 11.864 6.581 1.00 35.16 108 PRO A CA 1
ATOM 857 C C . PRO A 1 108 ? 8.382 10.776 5.553 1.00 35.16 108 PRO A C 1
ATOM 859 O O . PRO A 1 108 ? 8.888 10.828 4.424 1.00 35.16 108 PRO A O 1
ATOM 862 N N . ALA A 1 109 ? 7.636 9.757 5.964 1.00 43.03 109 ALA A N 1
ATOM 863 C CA . ALA A 1 109 ? 6.879 9.009 4.998 1.00 43.03 109 ALA A CA 1
ATOM 864 C C . ALA A 1 109 ? 5.779 9.965 4.536 1.00 43.03 109 ALA A C 1
ATOM 866 O O . ALA A 1 109 ? 5.202 10.723 5.308 1.00 43.03 109 ALA A O 1
ATOM 867 N N . GLU A 1 110 ? 5.535 10.001 3.240 1.00 48.78 110 GLU A N 1
ATOM 868 C CA . GLU A 1 110 ? 4.317 10.594 2.708 1.00 48.78 110 GLU A CA 1
ATOM 869 C C . GLU A 1 110 ? 3.157 9.757 3.300 1.00 48.78 110 GLU A C 1
ATOM 871 O O . GLU A 1 110 ? 2.919 8.649 2.823 1.00 48.78 110 GLU A O 1
ATOM 876 N N . GLY A 1 111 ? 2.544 10.184 4.417 1.00 65.31 111 GLY A N 1
ATOM 877 C CA . GLY A 1 111 ? 1.494 9.418 5.108 1.00 65.31 111 GLY A CA 1
ATOM 878 C C . GLY A 1 111 ? 1.539 9.455 6.643 1.00 65.31 111 GLY A C 1
ATOM 879 O O . GLY A 1 111 ? 1.896 10.463 7.243 1.00 65.31 111 GLY A O 1
ATOM 880 N N . ASP A 1 112 ? 1.101 8.354 7.259 1.00 71.25 112 ASP A N 1
ATOM 881 C CA . ASP A 1 112 ? 1.025 8.157 8.713 1.00 71.25 112 ASP A CA 1
ATOM 882 C C . ASP A 1 112 ? 2.371 7.669 9.271 1.00 71.25 112 ASP A C 1
ATOM 884 O O . ASP A 1 112 ? 2.841 6.585 8.919 1.00 71.25 112 ASP A O 1
ATOM 888 N N . ASP A 1 113 ? 2.988 8.462 10.148 1.00 74.88 113 ASP A N 1
ATOM 889 C CA . ASP A 1 113 ? 4.330 8.205 10.690 1.00 74.88 113 ASP A CA 1
ATOM 890 C C . ASP A 1 113 ? 4.347 7.213 11.876 1.00 74.88 113 ASP A C 1
ATOM 892 O O . ASP A 1 113 ? 5.405 6.961 12.468 1.00 74.88 113 ASP A O 1
ATOM 896 N N . ARG A 1 114 ? 3.197 6.642 12.259 1.00 84.06 114 ARG A N 1
ATOM 897 C CA . ARG A 1 114 ? 3.104 5.686 13.374 1.00 84.06 114 ARG A CA 1
ATOM 898 C C . ARG A 1 114 ? 3.780 4.353 13.049 1.00 84.06 114 ARG A C 1
ATOM 900 O O . ARG A 1 114 ? 3.628 3.777 11.974 1.00 84.06 114 ARG A O 1
ATOM 907 N N . SER A 1 115 ? 4.479 3.798 14.038 1.00 82.88 115 SER A N 1
ATOM 908 C CA . SER A 1 115 ? 5.050 2.447 13.965 1.00 82.88 115 SER A CA 1
ATOM 909 C C . SER A 1 115 ? 3.961 1.362 13.861 1.00 82.88 115 SER A C 1
ATOM 911 O O . SER A 1 115 ? 2.826 1.581 14.303 1.00 82.88 115 SER A O 1
ATOM 913 N N . PRO A 1 116 ? 4.287 0.137 13.390 1.00 83.62 116 PRO A N 1
ATOM 914 C CA . PRO A 1 116 ? 3.336 -0.978 13.380 1.00 83.62 116 PRO A CA 1
ATOM 915 C C . PRO A 1 116 ? 2.692 -1.241 14.750 1.00 83.62 116 PRO A C 1
ATOM 917 O O . PRO A 1 116 ? 1.509 -1.570 14.832 1.00 83.62 116 PRO A O 1
ATOM 920 N N . GLN A 1 117 ? 3.444 -1.059 15.840 1.00 84.44 117 GLN A N 1
ATOM 921 C CA . GLN A 1 117 ? 2.931 -1.167 17.204 1.00 84.44 117 GLN A CA 1
ATOM 922 C C . GLN A 1 117 ? 1.911 -0.071 17.554 1.00 84.44 117 GLN A C 1
ATOM 924 O O . GLN A 1 117 ? 0.899 -0.367 18.194 1.00 84.44 117 GLN A O 1
ATOM 929 N N . GLU A 1 118 ? 2.177 1.186 17.201 1.00 88.88 118 GLU A N 1
ATOM 930 C CA . GLU A 1 118 ? 1.265 2.307 17.469 1.00 88.88 118 GLU A CA 1
ATOM 931 C C . GLU A 1 118 ? -0.022 2.169 16.659 1.00 88.88 118 GLU A C 1
ATOM 933 O O . GLU A 1 118 ? -1.108 2.244 17.238 1.00 88.88 118 GLU A O 1
ATOM 938 N N . LEU A 1 119 ? 0.097 1.834 15.370 1.00 90.06 119 LEU A N 1
ATOM 939 C CA . LEU A 1 119 ? -1.037 1.509 14.505 1.00 90.06 119 LEU A CA 1
ATOM 940 C C . LEU A 1 119 ? -1.860 0.355 15.079 1.00 90.06 119 LEU A C 1
ATOM 942 O O . LEU A 1 119 ? -3.078 0.462 15.208 1.00 90.06 119 LEU A O 1
ATOM 946 N N . TYR A 1 120 ? -1.208 -0.736 15.494 1.00 90.31 120 TYR A N 1
ATOM 947 C CA . TYR A 1 120 ? -1.900 -1.871 16.096 1.00 90.31 120 TYR A CA 1
ATOM 948 C C . TYR A 1 120 ? -2.660 -1.462 17.366 1.00 90.31 120 TYR A C 1
ATOM 950 O O . TYR A 1 120 ? -3.839 -1.791 17.508 1.00 90.31 120 TYR A O 1
ATOM 958 N N . ARG A 1 121 ? -2.028 -0.706 18.277 1.00 92.44 121 ARG A N 1
ATOM 959 C CA . ARG A 1 121 ? -2.692 -0.207 19.495 1.00 92.44 121 ARG A CA 1
ATOM 960 C C . ARG A 1 121 ? -3.904 0.650 19.151 1.00 92.44 121 ARG A C 1
ATOM 962 O O . ARG A 1 121 ? -4.972 0.406 19.710 1.00 92.44 121 ARG A O 1
ATOM 969 N N . PHE A 1 122 ? -3.773 1.581 18.214 1.00 94.81 122 PHE A N 1
ATOM 970 C CA . PHE A 1 122 ? -4.885 2.412 17.765 1.00 94.81 122 PHE A CA 1
ATOM 971 C C . PHE A 1 122 ? -6.026 1.567 17.168 1.00 94.81 122 PHE A C 1
ATOM 973 O O . PHE A 1 122 ? -7.181 1.669 17.575 1.00 94.81 122 PHE A O 1
ATOM 980 N N . LEU A 1 123 ? -5.719 0.617 16.285 1.00 94.12 123 LEU A N 1
ATOM 981 C CA . LEU A 1 123 ? -6.737 -0.254 15.695 1.00 94.12 123 LEU A CA 1
ATOM 982 C C . LEU A 1 123 ? -7.433 -1.157 16.726 1.00 94.12 123 LEU A C 1
ATOM 984 O O . LEU A 1 123 ? -8.588 -1.535 16.524 1.00 94.12 123 LEU A O 1
ATOM 988 N N . THR A 1 124 ? -6.778 -1.506 17.841 1.00 94.75 124 THR A N 1
ATOM 989 C CA . THR A 1 124 ? -7.438 -2.259 18.926 1.00 94.75 124 THR A CA 1
ATOM 990 C C . THR A 1 124 ? -8.466 -1.436 19.704 1.00 94.75 124 THR A C 1
ATOM 992 O O . THR A 1 124 ? -9.419 -2.014 20.239 1.00 94.75 124 THR A O 1
ATOM 995 N N . THR A 1 125 ? -8.309 -0.110 19.770 1.00 95.38 125 THR A N 1
ATOM 996 C CA . THR A 1 125 ? -9.261 0.780 20.453 1.00 95.38 125 THR A CA 1
ATOM 997 C C . THR A 1 125 ? -10.422 1.181 19.549 1.00 95.38 125 THR A C 1
ATOM 999 O O . THR A 1 125 ? -11.497 1.511 20.058 1.00 95.38 125 THR A O 1
ATOM 1002 N N . LEU A 1 126 ? -10.243 1.080 18.227 1.00 95.75 126 LEU A N 1
ATOM 1003 C CA . LEU A 1 126 ? -11.222 1.526 17.248 1.00 95.75 126 LEU A CA 1
ATOM 1004 C C . LEU A 1 126 ? -12.598 0.842 17.438 1.00 95.75 126 LEU A C 1
ATOM 1006 O O . LEU A 1 126 ? -12.699 -0.394 17.523 1.00 95.75 126 LEU A O 1
ATOM 1010 N N . PRO A 1 127 ? -13.697 1.618 17.511 1.00 95.12 127 PRO A N 1
ATOM 1011 C CA . PRO A 1 127 ? -15.046 1.068 17.521 1.00 95.12 127 PRO A CA 1
ATOM 1012 C C . PRO A 1 127 ? -15.338 0.263 16.251 1.00 95.12 127 PRO A C 1
ATOM 1014 O O . PRO A 1 127 ? -14.864 0.576 15.170 1.00 95.12 127 PRO A O 1
ATOM 1017 N N . SER A 1 128 ? -16.200 -0.749 16.349 1.00 92.56 128 SER A N 1
ATOM 1018 C CA . SER A 1 128 ? -16.667 -1.481 15.163 1.00 92.56 128 SER A CA 1
ATOM 1019 C C . SER A 1 128 ? -17.833 -0.785 14.449 1.00 92.56 128 SER A C 1
ATOM 1021 O O . SER A 1 128 ? -18.333 -1.296 13.455 1.00 92.56 128 SER A O 1
ATOM 1023 N N . GLU A 1 129 ? -18.368 0.306 14.992 1.00 95.12 129 GLU A N 1
ATOM 1024 C CA . GLU A 1 129 ? -19.460 1.072 14.381 1.00 95.12 129 GLU A CA 1
ATOM 1025 C C . GLU A 1 129 ? -18.869 2.128 13.447 1.00 95.12 12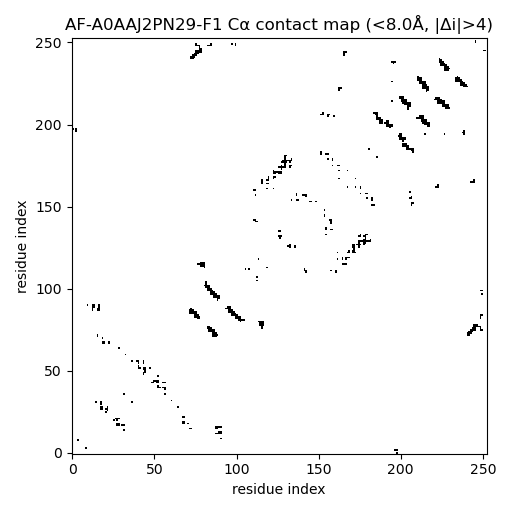9 GLU A C 1
ATOM 1027 O O . GLU A 1 129 ? -18.051 2.923 13.894 1.00 95.12 129 GLU A O 1
ATOM 1032 N N . GLY A 1 130 ? -19.290 2.159 12.178 1.00 94.50 130 GLY A N 1
ATOM 1033 C CA . GLY A 1 130 ? -18.627 2.963 11.141 1.00 94.50 130 GLY A CA 1
ATOM 1034 C C . GLY A 1 130 ? -18.507 4.451 11.468 1.00 94.50 130 GLY A C 1
ATOM 1035 O O . GLY A 1 130 ? -17.415 4.999 11.405 1.00 94.50 130 GLY A O 1
ATOM 1036 N N . GLY A 1 131 ? -19.599 5.089 11.904 1.00 96.19 131 GLY A N 1
ATOM 1037 C CA . GLY A 1 131 ? -19.575 6.511 12.267 1.00 96.19 131 GLY A CA 1
ATOM 1038 C C . GLY A 1 131 ? -18.658 6.824 13.455 1.00 96.19 131 GLY A C 1
ATOM 1039 O O . GLY A 1 131 ? -17.925 7.804 13.410 1.00 96.19 131 GLY A O 1
ATOM 1040 N N . ARG A 1 132 ? -18.639 5.962 14.483 1.00 97.12 132 ARG A N 1
ATOM 1041 C CA . ARG A 1 132 ? -17.769 6.140 15.661 1.00 97.12 132 ARG A CA 1
ATOM 1042 C C . ARG A 1 132 ? -16.309 5.801 15.376 1.00 97.12 132 ARG A C 1
ATOM 1044 O O . ARG A 1 132 ? -15.420 6.394 15.970 1.00 97.12 132 ARG A O 1
ATOM 1051 N N . ALA A 1 133 ? -16.058 4.845 14.485 1.00 97.12 133 ALA A N 1
ATOM 1052 C CA . ALA A 1 133 ? -14.722 4.573 13.976 1.00 97.12 133 ALA A CA 1
ATOM 1053 C C . ALA A 1 133 ? -14.187 5.784 13.208 1.00 97.12 133 ALA A C 1
ATOM 1055 O O . ALA A 1 133 ? -13.085 6.235 13.492 1.00 97.12 133 ALA A O 1
ATOM 1056 N N . LEU A 1 134 ? -14.989 6.353 12.303 1.00 96.38 134 LEU A N 1
ATOM 1057 C CA . LEU A 1 134 ? -14.608 7.550 11.562 1.00 96.38 134 LEU A CA 1
ATOM 1058 C C . LEU A 1 134 ? -14.353 8.744 12.493 1.00 96.38 134 LEU A C 1
ATOM 1060 O O . LEU A 1 134 ? -13.383 9.463 12.302 1.00 96.38 134 LEU A O 1
ATOM 1064 N N . GLU A 1 135 ? -15.186 8.945 13.514 1.00 96.81 135 GLU A N 1
ATOM 1065 C CA . GLU A 1 135 ? -14.967 9.980 14.533 1.00 96.81 135 GLU A CA 1
ATOM 1066 C C . GLU A 1 135 ? -13.630 9.796 15.266 1.00 96.81 135 GLU A C 1
ATOM 1068 O O . GLU A 1 135 ? -12.844 10.733 15.320 1.00 96.81 135 GLU A O 1
ATOM 1073 N N . ALA A 1 136 ? -13.321 8.582 15.729 1.00 96.75 136 ALA A N 1
ATOM 1074 C CA . ALA A 1 136 ? -12.052 8.293 16.399 1.00 96.75 136 ALA A CA 1
ATOM 1075 C C . ALA A 1 136 ? -10.823 8.472 15.485 1.00 96.75 136 ALA A C 1
ATOM 1077 O O . ALA A 1 136 ? -9.777 8.913 15.946 1.00 96.75 136 ALA A O 1
ATOM 1078 N N . ILE A 1 137 ? -10.938 8.142 14.192 1.00 95.38 137 ILE A N 1
ATOM 1079 C CA . ILE A 1 137 ? -9.878 8.375 13.192 1.00 95.38 137 ILE A CA 1
ATOM 1080 C C . ILE A 1 137 ? -9.620 9.876 13.038 1.00 95.38 137 ILE A C 1
ATOM 1082 O O . ILE A 1 137 ? -8.489 10.327 13.166 1.00 95.38 137 ILE A O 1
ATOM 1086 N N . ARG A 1 138 ? -10.693 10.655 12.901 1.00 95.19 138 ARG A N 1
ATOM 1087 C CA . ARG A 1 138 ? -10.638 12.114 12.775 1.00 95.19 138 ARG A CA 1
ATOM 1088 C C . ARG A 1 138 ? -10.098 12.833 14.011 1.00 95.19 138 ARG A C 1
ATOM 1090 O O . ARG A 1 138 ? -9.602 13.945 13.876 1.00 95.19 138 ARG A O 1
ATOM 1097 N N . GLU A 1 139 ? -10.295 12.270 15.201 1.00 95.50 139 GLU A N 1
ATOM 1098 C CA . GLU A 1 139 ? -9.745 12.807 16.454 1.00 95.50 139 GLU A CA 1
ATOM 1099 C C . GLU A 1 139 ? -8.238 12.575 16.565 1.00 95.50 139 GLU A C 1
ATOM 1101 O O . GLU A 1 139 ? -7.541 13.391 17.164 1.00 95.50 139 GLU A O 1
ATOM 1106 N N . GLU A 1 140 ? -7.750 11.471 16.001 1.00 92.94 140 GLU A N 1
ATOM 1107 C CA . GLU A 1 140 ? -6.324 11.166 15.954 1.00 92.94 140 GLU A CA 1
ATOM 1108 C C . GLU A 1 140 ? -5.575 12.120 15.010 1.00 92.94 140 GLU A C 1
ATOM 1110 O O . GLU A 1 140 ? -4.451 12.500 15.330 1.00 92.94 140 GLU A O 1
ATOM 1115 N N . ASP A 1 141 ? -6.195 12.515 13.884 1.00 87.38 141 ASP A N 1
ATOM 1116 C CA . ASP A 1 141 ? -5.677 13.516 12.926 1.00 87.38 141 ASP A CA 1
ATOM 1117 C C . ASP A 1 141 ? -4.215 13.231 12.521 1.00 87.38 141 ASP A C 1
ATOM 1119 O O . ASP A 1 141 ? -3.337 14.094 12.540 1.00 87.38 141 ASP A O 1
ATOM 1123 N N . ALA A 1 142 ? -3.937 11.957 12.221 1.00 86.75 142 ALA A N 1
ATOM 1124 C CA . ALA A 1 142 ? -2.573 11.447 12.065 1.00 86.75 142 ALA A CA 1
ATOM 1125 C C . ALA A 1 142 ? -1.877 11.925 10.780 1.00 86.75 142 ALA A C 1
ATOM 1127 O O . ALA A 1 142 ? -0.648 11.905 10.708 1.00 86.75 142 ALA A O 1
ATOM 1128 N N . ILE A 1 143 ? -2.645 12.326 9.762 1.00 83.62 143 ILE A N 1
ATOM 1129 C CA . ILE A 1 143 ? -2.128 12.745 8.457 1.00 83.62 143 ILE A CA 1
ATOM 1130 C C . ILE A 1 143 ? -2.580 14.181 8.196 1.00 83.62 143 ILE A C 1
ATOM 1132 O O . ILE A 1 143 ? -3.782 14.423 8.136 1.00 83.62 143 ILE A O 1
ATOM 1136 N N . PRO A 1 144 ? -1.665 15.139 7.978 1.00 84.94 144 PRO A N 1
ATOM 1137 C CA . PRO A 1 144 ? -2.047 16.506 7.649 1.00 84.94 144 PRO A CA 1
ATOM 1138 C C . PRO A 1 144 ? -2.862 16.572 6.356 1.00 84.94 144 PRO A C 1
ATOM 1140 O O . PRO A 1 144 ? -2.473 15.991 5.342 1.00 84.94 144 PRO A O 1
ATOM 1143 N N . ALA A 1 145 ? -3.956 17.331 6.376 1.00 86.50 145 ALA A N 1
ATOM 1144 C CA . ALA A 1 145 ? -4.777 17.512 5.189 1.00 86.50 145 ALA A CA 1
ATOM 1145 C C . ALA A 1 145 ? -4.044 18.269 4.075 1.00 86.50 145 ALA A C 1
ATOM 1147 O O . ALA A 1 145 ? -3.408 19.300 4.311 1.00 86.50 145 ALA A O 1
ATOM 1148 N N . GLU A 1 146 ? -4.181 17.778 2.843 1.00 83.81 146 GLU A N 1
ATOM 1149 C CA . GLU A 1 146 ? -3.666 18.458 1.656 1.00 83.81 146 GLU A CA 1
ATOM 1150 C C . GLU A 1 146 ? -4.480 19.731 1.372 1.00 83.81 146 GLU A C 1
ATOM 1152 O O . GLU A 1 146 ? -5.707 19.762 1.533 1.00 83.81 146 GLU A O 1
ATOM 1157 N N . GLU A 1 147 ? -3.808 20.801 0.940 1.00 86.31 147 GLU A N 1
ATOM 1158 C CA . GLU A 1 147 ? -4.459 22.073 0.635 1.00 86.31 147 GLU A CA 1
ATOM 1159 C C . GLU A 1 147 ? -5.502 21.903 -0.483 1.00 86.31 147 GLU A C 1
ATOM 1161 O O . GLU A 1 147 ? -5.193 21.488 -1.597 1.00 86.31 147 GLU A O 1
ATOM 1166 N N . GLY A 1 148 ? -6.759 22.241 -0.183 1.00 85.75 148 GLY A N 1
ATOM 1167 C CA . GLY A 1 148 ? -7.874 22.115 -1.126 1.00 85.75 148 GLY A CA 1
ATOM 1168 C C . GLY A 1 148 ? -8.590 20.761 -1.115 1.00 85.75 148 GLY A C 1
ATOM 1169 O O . GLY A 1 148 ? -9.599 20.635 -1.809 1.00 85.75 148 GLY A O 1
ATOM 1170 N N . SER A 1 149 ? -8.137 19.791 -0.311 1.00 85.19 149 SER A N 1
ATOM 1171 C CA . SER A 1 149 ? -8.853 18.525 -0.114 1.00 85.19 149 SER A CA 1
ATOM 1172 C C . SER A 1 149 ? -10.192 18.732 0.604 1.00 85.19 149 SER A C 1
ATOM 1174 O O . SER A 1 149 ? -10.347 19.559 1.511 1.00 85.19 149 SER A O 1
ATOM 1176 N N . THR A 1 150 ? -11.206 17.982 0.183 1.00 89.94 150 THR A N 1
ATOM 1177 C CA . THR A 1 150 ? -12.486 17.901 0.887 1.00 89.94 150 THR A CA 1
ATOM 1178 C C . THR A 1 150 ? -12.362 17.022 2.129 1.00 89.94 150 THR A C 1
ATOM 1180 O O . THR A 1 150 ? -11.472 16.182 2.243 1.00 89.94 150 THR A O 1
ATOM 1183 N N . ARG A 1 151 ? -13.315 17.141 3.065 1.00 90.50 151 ARG A N 1
ATOM 1184 C CA . ARG A 1 151 ? -13.303 16.291 4.265 1.00 90.50 151 ARG A CA 1
ATOM 1185 C C . ARG A 1 151 ? -13.402 14.799 3.935 1.00 90.50 151 ARG A C 1
ATOM 1187 O O . ARG A 1 151 ? -12.741 14.009 4.588 1.00 90.50 151 ARG A O 1
ATOM 1194 N N . ALA A 1 152 ? -14.198 14.425 2.933 1.00 87.69 152 ALA A N 1
ATOM 1195 C CA . ALA A 1 152 ? -14.341 13.028 2.528 1.00 87.69 152 ALA A CA 1
ATOM 1196 C C . ALA A 1 152 ? -13.052 12.470 1.902 1.00 87.69 152 ALA A C 1
ATOM 1198 O O . ALA A 1 152 ? -12.724 11.310 2.130 1.00 87.69 152 ALA A O 1
ATOM 1199 N N . GLU A 1 153 ? -12.312 13.293 1.152 1.00 85.38 153 GLU A N 1
ATOM 1200 C CA . GLU A 1 153 ? -10.994 12.920 0.623 1.00 85.38 153 GLU A CA 1
ATOM 1201 C C . GLU A 1 153 ? -9.984 12.733 1.755 1.00 85.38 153 GLU A C 1
ATOM 1203 O O . GLU A 1 153 ? -9.294 11.719 1.782 1.00 85.38 153 GLU A O 1
ATOM 1208 N N . GLN A 1 154 ? -9.972 13.639 2.736 1.00 89.06 154 GLN A N 1
ATOM 1209 C CA . GLN A 1 154 ? -9.118 13.505 3.914 1.00 89.06 154 GLN A CA 1
ATOM 1210 C C . GLN A 1 154 ? -9.441 12.246 4.731 1.00 89.06 154 GLN A C 1
ATOM 1212 O O . GLN A 1 154 ? -8.551 11.469 5.067 1.00 89.06 154 GLN A O 1
ATOM 1217 N N . ASP A 1 155 ? -10.724 12.004 5.006 1.00 91.50 155 ASP A N 1
ATOM 1218 C CA . ASP A 1 155 ? -11.168 10.807 5.722 1.00 91.50 155 ASP A CA 1
ATOM 1219 C C . ASP A 1 155 ? -10.764 9.524 4.968 1.00 91.50 155 ASP A C 1
ATOM 1221 O O . ASP A 1 155 ? -10.362 8.533 5.581 1.00 91.50 155 ASP A O 1
ATOM 1225 N N . ALA A 1 156 ? -10.859 9.532 3.631 1.00 86.62 156 ALA A N 1
ATOM 1226 C CA . ALA A 1 156 ? -10.421 8.417 2.803 1.00 86.62 156 ALA A CA 1
ATOM 1227 C C . ALA A 1 156 ? -8.910 8.197 2.923 1.00 86.62 156 ALA A C 1
ATOM 1229 O O . ALA A 1 156 ? -8.507 7.048 3.082 1.00 86.62 156 ALA A O 1
ATOM 1230 N N . VAL A 1 157 ? -8.090 9.253 2.903 1.00 84.88 157 VAL A N 1
ATOM 1231 C CA . VAL A 1 157 ? -6.626 9.169 3.071 1.00 84.88 157 VAL A CA 1
ATOM 1232 C C . VAL A 1 157 ? -6.252 8.566 4.430 1.00 84.88 157 VAL A C 1
ATOM 1234 O O . VAL A 1 157 ? -5.446 7.638 4.488 1.00 84.88 157 VAL A O 1
ATOM 1237 N N . GLU A 1 158 ? -6.880 9.006 5.519 1.00 90.62 158 GLU A N 1
ATOM 1238 C CA . GLU A 1 158 ? -6.600 8.460 6.854 1.00 90.62 158 GLU A CA 1
ATOM 1239 C C . GLU A 1 158 ? -7.031 6.991 6.990 1.00 90.62 158 GLU A C 1
ATOM 1241 O O . GLU A 1 158 ? -6.283 6.162 7.513 1.00 90.62 158 GLU A O 1
ATOM 1246 N N . ILE A 1 159 ? -8.209 6.624 6.467 1.00 91.06 159 ILE A N 1
ATOM 1247 C CA . ILE A 1 159 ? -8.649 5.220 6.453 1.00 91.06 159 ILE A CA 1
ATOM 1248 C C . ILE A 1 159 ? -7.722 4.367 5.575 1.00 91.06 159 ILE A C 1
ATOM 1250 O O . ILE A 1 159 ? -7.415 3.233 5.947 1.00 91.06 159 ILE A O 1
ATOM 1254 N N . SER A 1 160 ? -7.257 4.903 4.442 1.00 83.06 160 SER A N 1
ATOM 1255 C CA . SER A 1 160 ? -6.303 4.244 3.537 1.00 83.06 160 SER A CA 1
ATOM 1256 C C . SER A 1 160 ? -5.041 3.818 4.273 1.00 83.06 160 SER A C 1
ATOM 1258 O O . SER A 1 160 ? -4.675 2.643 4.247 1.00 83.06 160 SER A O 1
ATOM 1260 N N . ALA A 1 161 ? -4.423 4.753 4.996 1.00 84.69 161 ALA A N 1
ATOM 1261 C CA . ALA A 1 161 ? -3.197 4.489 5.738 1.00 84.69 161 ALA A CA 1
ATOM 1262 C C . ALA A 1 161 ? -3.385 3.395 6.801 1.00 84.69 161 ALA A C 1
ATOM 1264 O O . ALA A 1 161 ? -2.530 2.528 6.983 1.00 84.69 161 ALA A O 1
ATOM 1265 N N . LEU A 1 162 ? -4.549 3.370 7.455 1.00 91.00 162 LEU A N 1
ATOM 1266 C CA . LEU A 1 162 ? -4.894 2.344 8.439 1.00 91.00 162 LEU A CA 1
ATOM 1267 C C . LEU A 1 162 ? -5.185 0.970 7.812 1.00 91.00 162 LEU A C 1
ATOM 1269 O O . LEU A 1 162 ? -4.894 -0.058 8.428 1.00 91.00 162 LEU A O 1
ATOM 1273 N N . LEU A 1 163 ? -5.749 0.916 6.601 1.00 87.69 163 LEU A N 1
ATOM 1274 C CA . LEU A 1 163 ? -5.951 -0.337 5.856 1.00 87.69 163 LEU A CA 1
ATOM 1275 C C . LEU A 1 163 ? -4.622 -0.943 5.383 1.00 87.69 163 LEU A C 1
ATOM 1277 O O . LEU A 1 163 ? -4.469 -2.174 5.372 1.00 87.69 163 LEU A O 1
ATOM 1281 N N . ASP A 1 164 ? -3.649 -0.085 5.085 1.00 80.75 164 ASP A N 1
ATOM 1282 C CA . ASP A 1 164 ? -2.281 -0.471 4.757 1.00 80.75 164 ASP A CA 1
ATOM 1283 C C . ASP A 1 164 ? -1.467 -0.915 5.978 1.00 80.75 164 ASP A C 1
ATOM 1285 O O . ASP A 1 164 ? -0.395 -1.487 5.800 1.00 80.75 164 ASP A O 1
ATOM 1289 N N . ALA A 1 165 ? -1.970 -0.785 7.212 1.00 84.75 165 ALA A N 1
ATOM 1290 C CA . ALA A 1 165 ? -1.260 -1.258 8.401 1.00 84.75 165 ALA A CA 1
ATOM 1291 C C . ALA A 1 165 ? -0.893 -2.756 8.316 1.00 84.75 165 ALA A C 1
ATOM 1293 O O . ALA A 1 165 ? -1.657 -3.597 7.812 1.00 84.75 165 ALA A O 1
ATOM 1294 N N . ASP A 1 166 ? 0.290 -3.101 8.834 1.00 78.69 166 ASP A N 1
ATOM 1295 C CA . ASP A 1 166 ? 0.829 -4.465 8.777 1.00 78.69 166 ASP A CA 1
ATOM 1296 C C . ASP A 1 166 ? 0.049 -5.459 9.647 1.00 78.69 166 ASP A C 1
ATOM 1298 O O . ASP A 1 166 ? -0.090 -6.628 9.288 1.00 78.69 166 ASP A O 1
ATOM 1302 N N . LEU A 1 167 ? -0.481 -4.990 10.779 1.00 82.31 167 LEU A N 1
ATOM 1303 C CA . LEU A 1 167 ? -1.222 -5.793 11.748 1.00 82.31 167 LEU A CA 1
ATOM 1304 C C . LEU A 1 167 ? -2.567 -5.135 12.031 1.00 82.31 167 LEU A C 1
ATOM 1306 O O . LEU A 1 167 ? -2.628 -4.039 12.585 1.00 82.31 167 LEU A O 1
ATOM 1310 N N . LYS A 1 168 ? -3.654 -5.826 11.680 1.00 86.19 168 LYS A N 1
ATOM 1311 C CA . LYS A 1 168 ? -5.013 -5.289 11.792 1.00 86.19 168 LYS A CA 1
ATOM 1312 C C . LYS A 1 168 ? -5.889 -6.224 12.631 1.00 86.19 168 LYS A C 1
ATOM 1314 O O . LYS A 1 168 ? -6.293 -7.279 12.144 1.00 86.19 168 LYS A O 1
ATOM 1319 N N . PRO A 1 169 ? -6.198 -5.884 13.897 1.00 88.94 169 PRO A N 1
ATOM 1320 C CA . PRO A 1 169 ? -7.130 -6.670 14.696 1.00 88.94 169 PRO A CA 1
ATOM 1321 C C . PRO A 1 169 ? -8.514 -6.667 14.035 1.00 88.94 169 PRO A C 1
ATOM 1323 O O . PRO A 1 169 ? -8.993 -5.627 13.587 1.00 88.94 169 PRO A O 1
ATOM 1326 N N . SER A 1 170 ? -9.190 -7.818 14.014 1.00 86.50 170 SER A N 1
ATOM 1327 C CA . SER A 1 170 ? -10.449 -8.014 13.270 1.00 86.50 170 SER A CA 1
ATOM 1328 C C . SER A 1 170 ? -11.545 -6.999 13.617 1.00 86.50 170 SER A C 1
ATOM 1330 O O . SER A 1 170 ? -12.271 -6.539 12.736 1.00 86.50 170 SER A O 1
ATOM 1332 N N . LYS A 1 171 ? -11.649 -6.603 14.893 1.00 88.19 171 LYS A N 1
ATOM 1333 C CA . LYS A 1 171 ? -12.594 -5.571 15.344 1.00 88.19 171 LYS A CA 1
ATOM 1334 C C . LYS A 1 171 ? -12.276 -4.197 14.743 1.00 88.19 171 LYS A C 1
ATOM 1336 O O . LYS A 1 171 ? -13.198 -3.529 14.278 1.00 88.19 171 LYS A O 1
ATOM 1341 N N . GLY A 1 172 ? -11.001 -3.808 14.743 1.00 91.38 172 GLY A N 1
ATOM 1342 C CA . GLY A 1 172 ? -10.536 -2.556 14.149 1.00 91.38 172 GLY A CA 1
ATOM 1343 C C . GLY A 1 172 ? -10.732 -2.556 12.638 1.00 91.38 172 GLY A C 1
ATOM 1344 O O . GLY A 1 172 ? -11.333 -1.633 12.105 1.00 91.38 172 GLY A O 1
ATOM 1345 N N . LEU A 1 173 ? -10.360 -3.650 11.966 1.00 91.81 173 LEU A N 1
ATOM 1346 C CA . LEU A 1 173 ? -10.563 -3.826 10.525 1.00 91.81 173 LEU A CA 1
ATOM 1347 C C . LEU A 1 173 ? -12.043 -3.699 10.125 1.00 91.81 173 LEU A C 1
ATOM 1349 O O . LEU A 1 173 ? -12.376 -3.008 9.165 1.00 91.81 173 LEU A O 1
ATOM 1353 N N . ALA A 1 174 ? -12.954 -4.302 10.895 1.00 90.50 174 ALA A N 1
ATOM 1354 C CA . ALA A 1 174 ? -14.391 -4.133 10.682 1.00 90.50 174 ALA A CA 1
ATOM 1355 C C . ALA A 1 174 ? -14.847 -2.676 10.885 1.00 90.50 174 ALA A C 1
ATOM 1357 O O . ALA A 1 174 ? -15.721 -2.205 10.156 1.00 90.50 174 ALA A O 1
ATOM 1358 N N . GLY A 1 175 ? -14.267 -1.972 11.863 1.00 94.81 175 GLY A N 1
ATOM 1359 C CA . GLY A 1 175 ? -14.460 -0.536 12.070 1.00 94.81 175 GLY A CA 1
ATOM 1360 C C . GLY A 1 175 ? -14.037 0.285 10.853 1.00 94.81 175 GLY A C 1
ATOM 1361 O O . GLY A 1 175 ? -14.842 1.074 10.369 1.00 94.81 175 GLY A O 1
ATOM 1362 N N . LEU A 1 176 ? -12.843 0.026 10.305 1.00 93.81 176 LEU A N 1
ATOM 1363 C CA . LEU A 1 176 ? -12.319 0.691 9.104 1.00 93.81 176 LEU A CA 1
ATOM 1364 C C . LEU A 1 176 ? -13.241 0.507 7.899 1.00 93.81 176 LEU A C 1
ATOM 1366 O O . LEU A 1 176 ? -13.669 1.491 7.307 1.00 93.81 176 LEU A O 1
ATOM 1370 N N . TYR A 1 177 ? -13.623 -0.730 7.565 1.00 91.62 177 TYR A N 1
ATOM 1371 C CA . TYR A 1 177 ? -14.509 -0.972 6.420 1.00 91.62 177 TYR A CA 1
ATOM 1372 C C . TYR A 1 177 ? -15.890 -0.340 6.589 1.00 91.62 177 TYR A C 1
ATOM 1374 O O . TYR A 1 177 ? -16.484 0.134 5.622 1.00 91.62 177 TYR A O 1
ATOM 1382 N N . ARG A 1 178 ? -16.417 -0.308 7.817 1.00 93.62 178 ARG A N 1
ATOM 1383 C CA . ARG A 1 178 ? -17.699 0.348 8.095 1.00 93.62 178 ARG A CA 1
ATOM 1384 C C . ARG A 1 178 ? -17.584 1.866 8.081 1.00 93.62 178 ARG A C 1
ATOM 1386 O O . ARG A 1 178 ? -18.549 2.499 7.677 1.00 93.62 178 ARG A O 1
ATOM 1393 N N . ALA A 1 179 ? -16.461 2.437 8.517 1.00 94.50 179 ALA A N 1
ATOM 1394 C CA . ALA A 1 179 ? -16.171 3.865 8.401 1.00 94.50 179 ALA A CA 1
ATOM 1395 C C . ALA A 1 179 ? -16.071 4.260 6.928 1.00 94.50 179 ALA A C 1
ATOM 1397 O O . ALA A 1 179 ? -16.744 5.192 6.495 1.00 94.50 179 ALA A O 1
ATOM 1398 N N . LEU A 1 180 ? -15.332 3.471 6.148 1.00 89.81 180 LEU A N 1
ATOM 1399 C CA . LEU A 1 180 ? -15.203 3.636 4.710 1.00 89.81 180 LEU A CA 1
ATOM 1400 C C . LEU A 1 180 ? -16.584 3.629 4.046 1.00 89.81 180 LEU A C 1
ATOM 1402 O O . LEU A 1 180 ? -16.921 4.571 3.351 1.00 89.81 180 LEU A O 1
ATOM 1406 N N . ALA A 1 181 ? -17.454 2.671 4.377 1.00 89.31 181 ALA A N 1
ATOM 1407 C CA . ALA A 1 181 ? -18.825 2.610 3.860 1.00 89.31 181 ALA A CA 1
ATOM 1408 C C . ALA A 1 181 ? -19.725 3.820 4.212 1.00 89.31 181 ALA A C 1
ATOM 1410 O O . ALA A 1 181 ? -20.837 3.907 3.692 1.00 89.31 181 ALA A O 1
ATOM 1411 N N . THR A 1 182 ? -19.292 4.732 5.093 1.00 91.38 182 THR A N 1
ATOM 1412 C CA . THR A 1 182 ? -19.998 6.002 5.347 1.00 91.38 182 THR A CA 1
ATOM 1413 C C . THR A 1 182 ? -19.561 7.140 4.427 1.00 91.38 182 THR A C 1
ATOM 1415 O O . THR A 1 182 ? -20.261 8.152 4.359 1.00 91.38 182 THR A O 1
ATOM 1418 N N . LEU A 1 183 ? -18.430 6.994 3.729 1.00 88.69 183 LEU A N 1
ATOM 1419 C CA . LEU A 1 183 ? -17.929 8.012 2.816 1.00 88.69 183 LEU A CA 1
ATOM 1420 C C . LEU A 1 183 ? -18.750 8.033 1.517 1.00 88.69 183 LEU A C 1
ATOM 1422 O O . LEU A 1 183 ? -19.161 6.976 1.024 1.00 88.69 183 LEU A O 1
ATOM 1426 N N . PRO A 1 184 ? -19.003 9.224 0.950 1.00 84.69 184 PRO A N 1
ATOM 1427 C CA . PRO A 1 184 ? -19.655 9.345 -0.347 1.00 84.69 184 PRO A CA 1
ATOM 1428 C C . PRO A 1 184 ? -18.759 8.812 -1.478 1.00 84.69 184 PRO A C 1
ATOM 1430 O O . PRO A 1 184 ? -17.543 8.718 -1.337 1.00 84.69 184 PRO A O 1
ATOM 1433 N N . ASP A 1 185 ? -19.382 8.485 -2.612 1.00 76.75 185 ASP A N 1
ATOM 1434 C CA . ASP A 1 185 ? -18.721 8.218 -3.901 1.00 76.75 185 ASP A CA 1
ATOM 1435 C C . ASP A 1 185 ? -17.755 7.016 -3.966 1.00 76.75 185 ASP A C 1
ATOM 1437 O O . ASP A 1 185 ? -17.002 6.869 -4.930 1.00 76.75 185 ASP A O 1
ATOM 1441 N N . LEU A 1 186 ? -17.836 6.087 -3.010 1.00 77.81 186 LEU A N 1
ATOM 1442 C CA . LEU A 1 186 ? -17.123 4.812 -3.093 1.00 77.81 186 LEU A CA 1
ATOM 1443 C C . LEU A 1 186 ? -17.810 3.828 -4.042 1.00 77.81 186 LEU A C 1
ATOM 1445 O O . LEU A 1 186 ? -19.008 3.558 -3.948 1.00 77.81 186 LEU A O 1
ATOM 1449 N N . SER A 1 187 ? -17.015 3.229 -4.924 1.00 78.62 187 SER A N 1
ATOM 1450 C CA . SER A 1 187 ? -17.458 2.227 -5.887 1.00 78.62 187 SER A CA 1
ATOM 1451 C C . SER A 1 187 ? -16.897 0.854 -5.533 1.00 78.62 187 SER A C 1
ATOM 1453 O O . SER A 1 187 ? -15.686 0.637 -5.524 1.00 78.62 187 SER A O 1
ATOM 1455 N N . LEU A 1 188 ? -17.794 -0.096 -5.282 1.00 84.81 188 LEU A N 1
ATOM 1456 C CA . LEU A 1 188 ? -17.470 -1.509 -5.116 1.00 84.81 188 LEU A CA 1
ATOM 1457 C C . LEU A 1 188 ? -17.762 -2.244 -6.425 1.00 84.81 188 LEU A C 1
ATOM 1459 O O . LEU A 1 188 ? -18.874 -2.161 -6.948 1.00 84.81 188 LEU A O 1
ATOM 1463 N N . VAL A 1 189 ? -16.791 -3.000 -6.935 1.00 84.75 189 VAL A N 1
ATOM 1464 C CA . VAL A 1 189 ? -17.049 -3.914 -8.052 1.00 84.75 189 VAL A CA 1
ATOM 1465 C C . VAL A 1 189 ? -17.875 -5.092 -7.530 1.00 84.75 189 VAL A C 1
ATOM 1467 O O . VAL A 1 189 ? -17.460 -5.801 -6.616 1.00 84.75 189 VAL A O 1
ATOM 1470 N N . ASP A 1 190 ? -19.051 -5.307 -8.119 1.00 86.00 190 ASP A N 1
ATOM 1471 C CA . ASP A 1 190 ? -20.061 -6.289 -7.684 1.00 86.00 190 ASP A CA 1
ATOM 1472 C C . ASP A 1 190 ? -19.673 -7.763 -7.916 1.00 86.00 190 ASP A C 1
ATOM 1474 O O . ASP A 1 190 ? -20.434 -8.685 -7.612 1.00 86.00 190 ASP A O 1
ATOM 1478 N N . HIS A 1 191 ? -18.473 -8.001 -8.435 1.00 87.69 191 HIS A N 1
ATOM 1479 C CA . HIS A 1 191 ? -17.904 -9.314 -8.669 1.00 87.69 191 HIS A CA 1
ATOM 1480 C C . HIS A 1 191 ? -16.406 -9.317 -8.370 1.00 87.69 191 HIS A C 1
ATOM 1482 O O . HIS A 1 191 ? -15.715 -8.305 -8.466 1.00 87.69 191 HIS A O 1
ATOM 1488 N N . LEU A 1 192 ? -15.882 -10.501 -8.053 1.00 90.75 192 LEU A N 1
ATOM 1489 C CA . LEU A 1 192 ? -14.445 -10.671 -7.865 1.00 90.75 192 LEU A CA 1
ATOM 1490 C C . LEU A 1 192 ? -13.703 -10.448 -9.187 1.00 90.75 192 LEU A C 1
ATOM 1492 O O . LEU A 1 192 ? -13.984 -11.128 -10.181 1.00 90.75 192 LEU A O 1
ATOM 1496 N N . VAL A 1 193 ? -12.709 -9.567 -9.161 1.00 88.25 193 VAL A N 1
ATOM 1497 C CA . VAL A 1 193 ? -11.777 -9.338 -10.269 1.00 88.25 193 VAL A CA 1
ATOM 1498 C C . VAL A 1 193 ? -10.515 -10.177 -10.079 1.00 88.25 193 VAL A C 1
ATOM 1500 O O . VAL A 1 193 ? -10.336 -10.825 -9.048 1.00 88.25 193 VAL A O 1
ATOM 1503 N N . LYS A 1 194 ? -9.645 -10.215 -11.092 1.00 80.81 194 LYS A N 1
ATOM 1504 C CA . LYS A 1 194 ? -8.335 -10.866 -10.987 1.00 80.81 194 LYS A CA 1
ATOM 1505 C C . LYS A 1 194 ? -7.244 -9.823 -10.794 1.00 80.81 194 LYS A C 1
ATOM 1507 O O . LYS A 1 194 ? -7.162 -8.907 -11.607 1.00 80.81 194 LYS A O 1
ATOM 1512 N N . ASP A 1 195 ? -6.401 -10.012 -9.784 1.00 77.56 195 ASP A N 1
ATOM 1513 C CA . ASP A 1 195 ? -5.177 -9.222 -9.622 1.00 77.56 195 ASP A CA 1
ATOM 1514 C C . ASP A 1 195 ? -4.102 -9.615 -10.661 1.00 77.56 195 ASP A C 1
ATOM 1516 O O . ASP A 1 195 ? -4.289 -10.535 -11.470 1.00 77.56 195 ASP A O 1
ATOM 1520 N N . ALA A 1 196 ? -2.943 -8.949 -10.625 1.00 69.62 196 ALA A N 1
ATOM 1521 C CA . ALA A 1 196 ? -1.830 -9.219 -11.542 1.00 69.62 196 ALA A CA 1
ATOM 1522 C C . ALA A 1 196 ? -1.247 -10.643 -11.411 1.00 69.62 196 ALA A C 1
ATOM 1524 O O . ALA A 1 196 ? -0.595 -11.138 -12.331 1.00 69.62 196 ALA A O 1
ATOM 1525 N N . THR A 1 197 ? -1.499 -11.319 -10.288 1.00 69.00 197 THR A N 1
ATOM 1526 C CA . THR A 1 197 ? -1.071 -12.701 -10.022 1.00 69.00 197 THR A CA 1
ATOM 1527 C C . THR A 1 197 ? -2.135 -13.737 -10.416 1.00 69.00 197 THR A C 1
ATOM 1529 O O . THR A 1 197 ? -1.869 -14.941 -10.431 1.00 69.00 197 THR A O 1
ATOM 1532 N N . GLY A 1 198 ? -3.340 -13.285 -10.781 1.00 73.44 198 GLY A N 1
ATOM 1533 C CA . GLY A 1 198 ? -4.492 -14.116 -11.120 1.00 73.44 198 GLY A CA 1
ATOM 1534 C C . GLY A 1 198 ? -5.356 -14.535 -9.924 1.00 73.44 198 GLY A C 1
ATOM 1535 O O . GLY A 1 198 ? -6.277 -15.338 -10.124 1.00 73.44 198 GLY A O 1
ATOM 1536 N N . ARG A 1 199 ? -5.090 -14.015 -8.716 1.00 80.94 199 ARG A N 1
ATOM 1537 C CA . ARG A 1 199 ? -5.923 -14.215 -7.516 1.00 80.94 199 ARG A CA 1
ATOM 1538 C C . ARG A 1 199 ? -7.257 -13.495 -7.681 1.00 80.94 199 ARG A C 1
ATOM 1540 O O . ARG A 1 199 ? -7.318 -12.436 -8.300 1.00 80.94 199 ARG A O 1
ATOM 1547 N N . ARG A 1 200 ? -8.333 -14.083 -7.148 1.00 88.25 200 ARG A N 1
ATOM 1548 C CA . ARG A 1 200 ? -9.672 -13.478 -7.163 1.00 88.25 200 ARG A CA 1
ATOM 1549 C C . ARG A 1 200 ? -9.821 -12.570 -5.950 1.00 88.25 200 ARG A C 1
ATOM 1551 O O . ARG A 1 200 ? -9.708 -13.056 -4.834 1.00 88.25 200 ARG A O 1
ATOM 1558 N N . VAL A 1 201 ? -10.092 -11.295 -6.184 1.00 90.56 201 VAL A N 1
ATOM 1559 C CA . VAL A 1 201 ? -10.085 -10.244 -5.159 1.00 90.56 201 VAL A CA 1
ATOM 1560 C C . VAL A 1 201 ? -11.305 -9.345 -5.301 1.00 90.56 201 VAL A C 1
ATOM 1562 O O . VAL A 1 201 ? -11.891 -9.243 -6.383 1.00 90.56 201 VAL A O 1
ATOM 1565 N N . VAL A 1 202 ? -11.697 -8.704 -4.207 1.00 91.69 202 VAL A N 1
ATOM 1566 C CA . VAL A 1 202 ? -12.681 -7.621 -4.223 1.00 91.69 202 VAL A CA 1
ATOM 1567 C C . VAL A 1 202 ? -11.974 -6.351 -4.689 1.00 91.69 202 VAL A C 1
ATOM 1569 O O . VAL A 1 202 ? -10.899 -6.041 -4.188 1.00 91.69 202 VAL A O 1
ATOM 1572 N N . ALA A 1 203 ? -12.557 -5.623 -5.643 1.00 90.12 203 ALA A N 1
ATOM 1573 C CA . ALA A 1 203 ? -12.050 -4.317 -6.053 1.00 90.12 203 ALA A CA 1
ATOM 1574 C C . ALA A 1 203 ? -12.922 -3.204 -5.468 1.00 90.12 203 ALA A C 1
ATOM 1576 O O . ALA A 1 203 ? -14.123 -3.149 -5.739 1.00 90.12 203 ALA A O 1
ATOM 1577 N N . LEU A 1 204 ? -12.306 -2.328 -4.681 1.00 88.12 204 LEU A N 1
ATOM 1578 C CA . LEU A 1 204 ? -12.949 -1.196 -4.015 1.00 88.12 204 LEU A CA 1
ATOM 1579 C C . LEU A 1 204 ? -12.226 0.088 -4.409 1.00 88.12 204 LEU A C 1
ATOM 1581 O O . LEU A 1 204 ? -11.003 0.110 -4.336 1.00 88.12 204 LEU A O 1
ATOM 1585 N N . SER A 1 205 ? -12.939 1.127 -4.843 1.00 83.06 205 SER A N 1
ATOM 1586 C CA . SER A 1 205 ? -12.293 2.384 -5.234 1.00 83.06 205 SER A CA 1
ATOM 1587 C C . SER A 1 205 ? -11.531 3.019 -4.066 1.00 83.06 205 SER A C 1
ATOM 1589 O O . SER A 1 205 ? -11.990 3.006 -2.924 1.00 83.06 205 SER A O 1
ATOM 1591 N N . GLU A 1 206 ? -10.364 3.581 -4.364 1.00 75.38 206 GLU A N 1
ATOM 1592 C CA . GLU A 1 206 ? -9.554 4.346 -3.416 1.00 75.38 206 GLU A CA 1
ATOM 1593 C C . GLU A 1 206 ? -10.104 5.781 -3.359 1.00 75.38 206 GLU A C 1
ATOM 1595 O O . GLU A 1 206 ? -9.814 6.618 -4.217 1.00 75.38 206 GLU A O 1
ATOM 1600 N N . GLY A 1 207 ? -10.978 6.046 -2.385 1.00 67.38 207 GLY A N 1
ATOM 1601 C CA . GLY A 1 207 ? -11.638 7.345 -2.231 1.00 67.38 207 GLY A CA 1
ATOM 1602 C C . GLY A 1 207 ? -12.484 7.741 -3.450 1.00 67.38 207 GLY A C 1
ATOM 1603 O O . GLY A 1 207 ? -13.178 6.907 -4.038 1.00 67.38 207 GLY A O 1
ATOM 1604 N N . THR A 1 208 ? -12.416 9.024 -3.821 1.00 59.44 208 THR A N 1
ATOM 1605 C CA . THR A 1 208 ? -13.136 9.631 -4.959 1.00 59.44 208 THR A CA 1
ATOM 1606 C C . THR A 1 208 ? -12.419 9.438 -6.303 1.00 59.44 208 THR A C 1
ATOM 1608 O O . THR A 1 208 ? -12.941 9.829 -7.353 1.00 59.44 208 THR A O 1
ATOM 1611 N N . ALA A 1 209 ? -11.226 8.830 -6.312 1.00 63.53 209 ALA A N 1
ATOM 1612 C CA . ALA A 1 209 ? -10.453 8.614 -7.528 1.00 63.53 209 ALA A CA 1
ATOM 1613 C C . ALA A 1 209 ? -11.103 7.522 -8.395 1.00 63.53 209 ALA A C 1
ATOM 1615 O O . ALA A 1 209 ? -10.980 6.325 -8.139 1.00 63.53 209 ALA A O 1
ATOM 1616 N N . ALA A 1 210 ? -11.774 7.937 -9.474 1.00 65.50 210 ALA A N 1
ATOM 1617 C CA . ALA A 1 210 ? -12.557 7.047 -10.339 1.00 65.50 210 ALA A CA 1
ATOM 1618 C C . ALA A 1 210 ? -11.741 5.946 -11.056 1.00 65.50 210 ALA A C 1
ATOM 1620 O O . ALA A 1 210 ? -12.323 5.017 -11.627 1.00 65.50 210 ALA A O 1
ATOM 1621 N N . ASP A 1 211 ? -10.407 6.043 -11.069 1.00 80.25 211 ASP A N 1
ATOM 1622 C CA . ASP A 1 211 ? -9.511 5.107 -11.745 1.00 80.25 211 ASP A CA 1
ATOM 1623 C C . ASP A 1 211 ? -8.606 4.285 -10.815 1.00 80.25 211 ASP A C 1
ATOM 1625 O O . ASP A 1 211 ? -7.820 3.494 -11.334 1.00 80.25 211 ASP A O 1
ATOM 1629 N N . ARG A 1 212 ? -8.717 4.387 -9.483 1.00 83.50 212 ARG A N 1
ATOM 1630 C CA . ARG A 1 212 ? -7.855 3.653 -8.535 1.00 83.50 212 ARG A CA 1
ATOM 1631 C C . ARG A 1 212 ? -8.662 2.730 -7.632 1.00 83.50 212 ARG A C 1
ATOM 1633 O O . ARG A 1 212 ? -9.698 3.123 -7.111 1.00 83.50 212 ARG A O 1
ATOM 1640 N N . TYR A 1 213 ? -8.186 1.497 -7.460 1.00 86.12 213 TYR A N 1
ATOM 1641 C CA . TYR A 1 213 ? -8.874 0.453 -6.702 1.00 86.12 213 TYR A CA 1
ATOM 1642 C C . TYR A 1 213 ? -7.918 -0.276 -5.765 1.00 86.12 213 TYR A C 1
ATOM 1644 O O . TYR A 1 213 ? -6.861 -0.727 -6.206 1.00 86.12 213 TYR A O 1
ATOM 1652 N N . TRP A 1 214 ? -8.332 -0.496 -4.521 1.00 88.19 214 TRP A N 1
ATOM 1653 C CA . TRP A 1 214 ? -7.771 -1.534 -3.667 1.00 88.19 214 TRP A CA 1
ATOM 1654 C C . TRP A 1 214 ? -8.231 -2.910 -4.101 1.00 88.19 214 TRP A C 1
ATOM 1656 O O . TRP A 1 214 ? -9.388 -3.118 -4.467 1.00 88.19 214 TRP A O 1
ATOM 1666 N N . LEU A 1 215 ? -7.309 -3.858 -4.002 1.00 89.88 215 LEU A N 1
ATOM 1667 C CA . LEU A 1 215 ? -7.539 -5.271 -4.230 1.00 89.88 215 LEU A CA 1
ATOM 1668 C C . LEU A 1 215 ? -7.567 -5.968 -2.876 1.00 89.88 215 LEU A C 1
ATOM 1670 O O . LEU A 1 215 ? -6.527 -6.131 -2.253 1.00 89.88 215 LEU A O 1
ATOM 1674 N N . ILE A 1 216 ? -8.749 -6.353 -2.413 1.00 89.56 216 ILE A N 1
ATOM 1675 C CA . ILE A 1 216 ? -8.963 -6.895 -1.071 1.00 89.56 216 ILE A CA 1
ATOM 1676 C C . ILE A 1 216 ? -9.135 -8.414 -1.144 1.00 89.56 216 ILE A C 1
ATOM 1678 O O . ILE A 1 216 ? -9.888 -8.929 -1.981 1.00 89.56 216 ILE A O 1
ATOM 1682 N N . ASP A 1 217 ? -8.446 -9.132 -0.260 1.00 88.38 217 ASP A N 1
ATOM 1683 C CA . ASP A 1 217 ? -8.636 -10.566 -0.067 1.00 88.38 217 ASP A CA 1
ATOM 1684 C C . ASP A 1 217 ? -10.065 -10.839 0.449 1.00 88.38 217 ASP A C 1
ATOM 1686 O O . ASP A 1 217 ? -10.452 -10.297 1.485 1.00 88.38 217 ASP A O 1
ATOM 1690 N N . PRO A 1 218 ? -10.886 -11.649 -0.241 1.00 88.94 218 PRO A N 1
ATOM 1691 C CA . PRO A 1 218 ? -12.268 -11.884 0.171 1.00 88.94 218 PRO A CA 1
ATOM 1692 C C . PRO A 1 218 ? -12.405 -12.733 1.446 1.00 88.94 218 PRO A C 1
ATOM 1694 O O . PRO A 1 218 ? -13.505 -12.808 1.992 1.00 88.94 218 PRO A O 1
ATOM 1697 N N . GLU A 1 219 ? -11.337 -13.396 1.896 1.00 85.75 219 GLU A N 1
ATOM 1698 C CA . GLU A 1 219 ? -11.322 -14.246 3.087 1.00 85.75 219 GLU A CA 1
ATOM 1699 C C . GLU A 1 219 ? -10.736 -13.512 4.296 1.00 85.75 219 GLU A C 1
ATOM 1701 O O . GLU A 1 219 ? -11.342 -13.524 5.370 1.00 85.75 219 GLU A O 1
ATOM 1706 N N . THR A 1 220 ? -9.578 -12.860 4.137 1.00 85.50 220 THR A N 1
ATOM 1707 C CA . THR A 1 220 ? -8.905 -12.163 5.252 1.00 85.50 220 THR A CA 1
ATOM 1708 C C . THR A 1 220 ? -9.284 -10.691 5.364 1.00 85.50 220 THR A C 1
ATOM 1710 O O . THR A 1 220 ? -9.092 -10.090 6.421 1.00 85.50 220 THR A O 1
ATOM 1713 N N . TYR A 1 221 ? -9.853 -10.115 4.302 1.00 86.81 221 TYR A N 1
ATOM 1714 C CA . TYR A 1 221 ? -10.115 -8.684 4.159 1.00 86.81 221 TYR A CA 1
ATOM 1715 C C . TYR A 1 221 ? -8.855 -7.809 4.235 1.00 86.81 221 TYR A C 1
ATOM 1717 O O . TYR A 1 221 ? -8.943 -6.621 4.547 1.00 86.81 221 TYR A O 1
ATOM 1725 N N . ASP A 1 222 ? -7.681 -8.362 3.928 1.00 85.19 222 ASP A N 1
ATOM 1726 C CA . ASP A 1 222 ? -6.461 -7.575 3.765 1.00 85.19 222 ASP A CA 1
ATOM 1727 C C . ASP A 1 222 ? -6.386 -6.923 2.387 1.00 85.19 222 ASP A C 1
ATOM 1729 O O . ASP A 1 222 ? -6.779 -7.509 1.378 1.00 85.19 222 ASP A O 1
ATOM 1733 N N . VAL A 1 223 ? -5.802 -5.726 2.333 1.00 86.44 223 VAL A N 1
ATOM 1734 C CA . VAL A 1 223 ? -5.407 -5.096 1.073 1.00 86.44 223 VAL A CA 1
ATOM 1735 C C . VAL A 1 223 ? -4.187 -5.839 0.520 1.00 86.44 223 VAL A C 1
ATOM 1737 O O . VAL A 1 223 ? -3.108 -5.854 1.108 1.00 86.44 223 VAL A O 1
ATOM 1740 N N . LEU A 1 224 ? -4.372 -6.478 -0.631 1.00 83.56 224 LEU A N 1
ATOM 1741 C CA . LEU A 1 224 ? -3.361 -7.218 -1.382 1.00 83.56 224 LEU A CA 1
ATOM 1742 C C . LEU A 1 224 ? -2.689 -6.370 -2.461 1.00 83.56 224 LEU A C 1
ATOM 1744 O O . LEU A 1 224 ? -1.862 -6.889 -3.208 1.00 83.56 224 LEU A O 1
ATOM 1748 N N . GLY A 1 225 ? -3.043 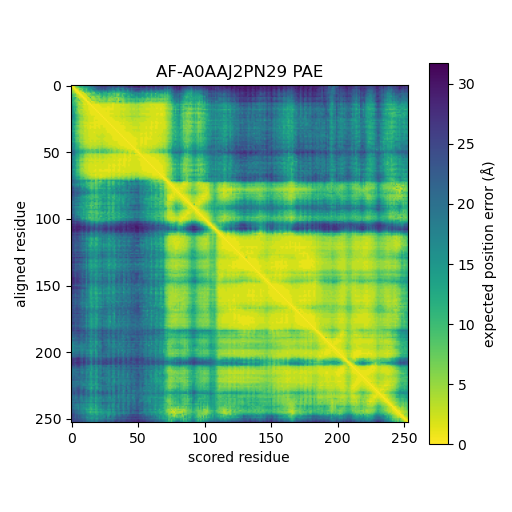-5.096 -2.590 1.00 82.12 225 GLY A N 1
ATOM 1749 C CA . GLY A 1 225 ? -2.436 -4.170 -3.535 1.00 82.12 225 GLY A CA 1
ATOM 1750 C C . GLY A 1 225 ? -3.446 -3.219 -4.152 1.00 82.12 225 GLY A C 1
ATOM 1751 O O . GLY A 1 225 ? -4.574 -3.074 -3.679 1.00 82.12 225 GLY A O 1
ATOM 1752 N N . THR A 1 226 ? -3.022 -2.584 -5.235 1.00 84.88 226 THR A N 1
ATOM 1753 C CA . THR A 1 226 ? -3.771 -1.543 -5.935 1.00 84.88 226 THR A CA 1
ATOM 1754 C C . THR A 1 226 ? -3.836 -1.826 -7.426 1.00 84.88 226 THR A C 1
ATOM 1756 O O . THR A 1 226 ? -2.962 -2.471 -8.008 1.00 84.88 226 THR A O 1
ATOM 1759 N N . GLN A 1 227 ? -4.869 -1.309 -8.077 1.00 83.88 227 GLN A N 1
ATOM 1760 C CA . GLN A 1 227 ? -5.046 -1.394 -9.515 1.00 83.88 227 GLN A CA 1
ATOM 1761 C C . GLN A 1 227 ? -5.523 -0.056 -10.061 1.00 83.88 227 GLN A C 1
ATOM 1763 O O . GLN A 1 227 ? -6.487 0.519 -9.567 1.00 83.88 227 GLN A O 1
ATOM 1768 N N . HIS A 1 228 ? -4.857 0.428 -11.108 1.00 84.75 228 HIS A N 1
ATOM 1769 C CA . HIS A 1 228 ? -5.219 1.664 -11.794 1.00 84.75 228 HIS A CA 1
ATOM 1770 C C . HIS A 1 228 ? -5.865 1.323 -13.140 1.00 84.75 228 HIS A C 1
ATOM 1772 O O . HIS A 1 228 ? -5.254 0.637 -13.967 1.00 84.75 228 HIS A O 1
ATOM 1778 N N . ILE A 1 229 ? -7.090 1.788 -13.382 1.00 81.06 229 ILE A N 1
ATOM 1779 C CA . ILE A 1 229 ? -7.894 1.456 -14.561 1.00 81.06 229 ILE A CA 1
ATOM 1780 C C . ILE A 1 229 ? -8.274 2.721 -15.324 1.00 81.06 229 ILE A C 1
ATOM 1782 O O . ILE A 1 229 ? -9.122 3.487 -14.890 1.00 81.06 229 ILE A O 1
ATOM 1786 N N . ARG A 1 230 ? -7.759 2.885 -16.545 1.00 79.25 230 ARG A N 1
ATOM 1787 C CA . ARG A 1 230 ? -8.136 3.994 -17.433 1.00 79.25 230 ARG A CA 1
ATOM 1788 C C . ARG A 1 230 ? -8.761 3.467 -18.715 1.00 79.25 230 ARG A C 1
ATOM 1790 O O . ARG A 1 230 ? -8.186 2.616 -19.392 1.00 79.25 230 ARG A O 1
ATOM 1797 N N . GLY A 1 231 ? -9.955 3.959 -19.051 1.00 77.88 231 GLY A N 1
ATOM 1798 C CA . GLY A 1 231 ? -10.694 3.520 -20.243 1.00 77.88 231 GLY A CA 1
ATOM 1799 C C . GLY A 1 231 ? -10.985 2.012 -20.255 1.00 77.88 231 GLY A C 1
ATOM 1800 O O . GLY A 1 231 ? -10.868 1.373 -21.299 1.00 77.88 231 GLY A O 1
ATOM 1801 N N . GLY A 1 232 ? -11.274 1.429 -19.085 1.00 77.56 232 GLY A N 1
ATOM 1802 C CA . GLY A 1 232 ? -11.549 -0.004 -18.924 1.00 77.56 232 GLY A CA 1
ATOM 1803 C C . GLY A 1 232 ? -10.323 -0.919 -19.027 1.00 77.56 232 GLY A C 1
ATOM 1804 O O . GLY A 1 232 ? -10.478 -2.137 -19.090 1.00 77.56 232 GLY A O 1
ATOM 1805 N N . LYS A 1 233 ? -9.102 -0.367 -19.062 1.00 74.56 233 LYS A N 1
ATOM 1806 C CA . LYS A 1 233 ? -7.853 -1.140 -19.102 1.00 74.56 233 LYS A CA 1
ATOM 1807 C C . LYS A 1 233 ? -6.989 -0.854 -17.888 1.00 74.56 233 LYS A C 1
ATOM 1809 O O . LYS A 1 233 ? -6.859 0.296 -17.480 1.00 74.56 233 LYS A O 1
ATOM 1814 N N . VAL A 1 234 ? -6.350 -1.900 -17.373 1.00 76.00 234 VAL A N 1
ATOM 1815 C CA . VAL A 1 234 ? -5.328 -1.775 -16.331 1.00 76.00 234 VAL A CA 1
ATOM 1816 C C . VAL A 1 234 ? -4.119 -1.056 -16.914 1.00 76.00 234 VAL A C 1
ATOM 1818 O O . VAL A 1 234 ? -3.549 -1.515 -17.904 1.00 76.00 234 VAL A O 1
ATOM 1821 N N . ILE A 1 235 ? -3.762 0.079 -16.324 1.00 76.00 235 ILE A N 1
ATOM 1822 C CA . ILE A 1 235 ? -2.619 0.903 -16.736 1.00 76.00 235 ILE A CA 1
ATOM 1823 C C . ILE A 1 235 ? -1.493 0.918 -15.699 1.00 76.00 235 ILE A C 1
ATOM 1825 O O . ILE A 1 235 ? -0.401 1.382 -16.006 1.00 76.00 235 ILE A O 1
ATOM 1829 N N . GLY A 1 236 ? -1.746 0.412 -14.493 1.00 71.38 236 GLY A N 1
ATOM 1830 C CA . GLY A 1 236 ? -0.779 0.375 -13.403 1.00 71.38 236 GLY A CA 1
ATOM 1831 C C . GLY A 1 236 ? -1.360 -0.271 -12.151 1.00 71.38 236 GLY A C 1
ATOM 1832 O O . GLY A 1 236 ? -2.502 -0.736 -12.161 1.00 71.38 236 GLY A O 1
ATOM 1833 N N . GLY A 1 237 ? -0.560 -0.300 -11.091 1.00 71.44 237 GLY A N 1
ATOM 1834 C CA . GLY A 1 237 ? -0.905 -0.907 -9.810 1.00 71.44 237 GLY A CA 1
ATOM 1835 C C . GLY A 1 237 ? 0.214 -1.795 -9.277 1.00 71.44 237 GLY A C 1
ATOM 1836 O O . GLY A 1 237 ? 1.258 -1.963 -9.914 1.00 71.44 237 GLY A O 1
ATOM 1837 N N . ASN A 1 238 ? -0.019 -2.380 -8.112 1.00 69.75 238 ASN A N 1
ATOM 1838 C CA . ASN A 1 238 ? 0.870 -3.342 -7.478 1.00 69.75 238 ASN A CA 1
ATOM 1839 C C . ASN A 1 238 ? 0.069 -4.528 -6.926 1.00 69.75 238 ASN A C 1
ATOM 1841 O O . ASN A 1 238 ? -1.147 -4.484 -6.753 1.00 69.75 238 ASN A O 1
ATOM 1845 N N . SER A 1 239 ? 0.754 -5.634 -6.665 1.00 70.94 239 SER A N 1
ATOM 1846 C CA . SER A 1 239 ? 0.166 -6.766 -5.956 1.00 70.94 239 SER A CA 1
ATOM 1847 C C . SER A 1 239 ? 1.182 -7.277 -4.953 1.00 70.94 239 SER A C 1
ATOM 1849 O O . SER A 1 239 ? 2.309 -7.619 -5.310 1.00 70.94 239 SER A O 1
ATOM 1851 N N . LEU A 1 240 ? 0.776 -7.296 -3.692 1.00 68.94 240 LEU A N 1
ATOM 1852 C CA . LEU A 1 240 ? 1.544 -7.792 -2.573 1.00 68.94 240 LEU A CA 1
ATOM 1853 C C . LEU A 1 240 ? 1.683 -9.311 -2.700 1.00 68.94 240 LEU A C 1
ATOM 1855 O O . LEU A 1 240 ? 0.687 -10.041 -2.774 1.00 68.94 240 LEU A O 1
ATOM 1859 N N . ILE A 1 241 ? 2.934 -9.770 -2.745 1.00 64.69 241 ILE A N 1
ATOM 1860 C CA . ILE A 1 241 ? 3.283 -11.194 -2.778 1.00 64.69 241 ILE A CA 1
ATOM 1861 C C . ILE A 1 241 ? 3.362 -11.736 -1.349 1.00 64.69 241 ILE A C 1
ATOM 1863 O O . ILE A 1 241 ? 2.787 -12.780 -1.060 1.00 64.69 241 ILE A O 1
ATOM 1867 N N . SER A 1 242 ? 4.065 -11.024 -0.464 1.00 65.69 242 SER A N 1
ATOM 1868 C CA . SER A 1 242 ? 4.211 -11.375 0.948 1.00 65.69 242 SER A CA 1
ATOM 1869 C C . SER A 1 242 ? 4.609 -10.150 1.768 1.00 65.69 242 SER A C 1
ATOM 1871 O O . SER A 1 242 ? 5.351 -9.292 1.288 1.00 65.69 242 SER A O 1
ATOM 1873 N N . ARG A 1 243 ? 4.152 -10.107 3.019 1.00 69.56 243 ARG A N 1
ATOM 1874 C CA . ARG A 1 243 ? 4.516 -9.113 4.030 1.00 69.56 243 ARG A CA 1
ATOM 1875 C C . ARG A 1 243 ? 4.520 -9.777 5.396 1.00 69.56 243 ARG A C 1
ATOM 1877 O O . ARG A 1 243 ? 3.686 -10.645 5.643 1.00 69.56 243 ARG A O 1
ATOM 1884 N N . ALA A 1 244 ? 5.451 -9.384 6.255 1.00 72.38 244 ALA A N 1
ATOM 1885 C CA . ALA A 1 244 ? 5.559 -9.924 7.603 1.00 72.38 244 ALA A CA 1
ATOM 1886 C C . ALA A 1 244 ? 6.027 -8.844 8.583 1.00 72.38 244 ALA A C 1
ATOM 1888 O O . ALA A 1 244 ? 6.881 -8.022 8.247 1.00 72.38 244 ALA A O 1
ATOM 1889 N N . VAL A 1 245 ? 5.492 -8.895 9.804 1.00 73.75 245 VAL A N 1
ATOM 1890 C CA . VAL A 1 245 ? 6.028 -8.164 10.958 1.00 73.75 245 VAL A CA 1
ATOM 1891 C C . VAL A 1 245 ? 6.812 -9.139 11.807 1.00 73.75 245 VAL A C 1
ATOM 1893 O O . VAL A 1 245 ? 6.342 -10.242 12.079 1.00 73.75 245 VAL A O 1
ATOM 1896 N N . VAL A 1 246 ? 8.008 -8.724 12.206 1.00 73.94 246 VAL A N 1
ATOM 1897 C CA . VAL A 1 246 ? 8.968 -9.573 12.912 1.00 73.94 246 VAL A CA 1
ATOM 1898 C C . VAL A 1 246 ? 9.582 -8.822 14.087 1.00 73.94 246 VAL A C 1
ATOM 1900 O O . VAL A 1 246 ? 9.717 -7.597 14.059 1.00 73.94 246 VAL A O 1
ATOM 1903 N N . ASP A 1 247 ? 10.013 -9.551 15.114 1.00 75.25 247 ASP A N 1
ATOM 1904 C CA . ASP A 1 247 ? 10.734 -8.957 16.248 1.00 75.25 247 ASP A CA 1
ATOM 1905 C C . ASP A 1 247 ? 12.134 -8.466 15.831 1.00 75.25 247 ASP A C 1
ATOM 1907 O O . ASP A 1 247 ? 12.620 -7.416 16.282 1.00 75.25 247 ASP A O 1
ATOM 1911 N N . LYS A 1 248 ? 12.773 -9.196 14.905 1.00 71.25 248 LYS A N 1
ATOM 1912 C CA . LYS A 1 248 ? 14.043 -8.829 14.267 1.00 71.25 248 LYS A CA 1
ATOM 1913 C C . LYS A 1 248 ? 13.931 -8.920 12.753 1.00 71.25 248 LYS A C 1
ATOM 1915 O O . LYS A 1 248 ? 13.522 -9.939 12.205 1.00 71.25 248 LYS A O 1
ATOM 1920 N N . ALA A 1 249 ? 14.353 -7.858 12.071 1.00 61.38 249 ALA A N 1
ATOM 1921 C CA . ALA A 1 249 ? 14.342 -7.798 10.617 1.00 61.38 249 ALA A CA 1
ATOM 1922 C C . ALA A 1 249 ? 15.197 -8.939 10.027 1.00 61.38 249 ALA A C 1
ATOM 1924 O O . ALA A 1 249 ? 16.400 -9.004 10.280 1.00 61.38 249 ALA A O 1
ATOM 1925 N N . GLY A 1 250 ? 14.573 -9.832 9.253 1.00 58.91 250 GLY A N 1
ATOM 1926 C CA . GLY A 1 250 ? 15.240 -10.976 8.625 1.00 58.91 250 GLY A CA 1
ATOM 1927 C C . GLY A 1 250 ? 15.106 -12.334 9.314 1.00 58.91 250 GLY A C 1
ATOM 1928 O O . GLY A 1 250 ? 15.559 -13.329 8.753 1.00 58.91 250 GLY A O 1
ATOM 1929 N N . GLU A 1 251 ? 14.457 -12.406 10.476 1.00 64.06 251 GLU A N 1
ATOM 1930 C CA . GLU A 1 251 ? 14.142 -13.665 11.167 1.00 64.06 251 GLU A CA 1
ATOM 1931 C C . GLU A 1 251 ? 12.783 -14.220 10.681 1.00 64.06 251 GLU A C 1
ATOM 1933 O O . GLU A 1 251 ? 11.773 -13.526 10.779 1.00 64.06 251 GLU A O 1
ATOM 1938 N N . ARG A 1 252 ? 12.759 -15.424 10.082 1.00 55.97 252 ARG A N 1
ATOM 1939 C CA . ARG A 1 252 ? 11.509 -16.175 9.835 1.00 55.97 252 ARG A CA 1
ATOM 1940 C C . ARG A 1 252 ? 11.338 -17.194 10.951 1.00 55.97 252 ARG A C 1
ATOM 1942 O O . ARG A 1 252 ? 12.318 -17.869 11.266 1.00 55.97 252 ARG A O 1
ATOM 1949 N N . ASP A 1 253 ? 10.119 -17.326 11.460 1.00 48.16 253 ASP A N 1
ATOM 1950 C CA . ASP A 1 253 ? 9.702 -18.500 12.236 1.00 48.16 253 ASP A CA 1
ATOM 1951 C C . ASP A 1 253 ? 9.509 -19.732 11.332 1.00 48.16 253 ASP A C 1
ATOM 1953 O O . ASP A 1 253 ? 9.048 -19.564 10.173 1.00 48.16 253 ASP A O 1
#

Organism: NCBI:txid146819

Solvent-accessible surface area (backbone atoms only — not comparable to full-atom values): 14230 Å² total; per-residue (Å²): 142,75,67,72,56,72,69,54,51,51,48,51,25,43,51,49,44,33,46,57,51,20,75,84,43,61,76,49,42,51,60,56,46,74,69,43,43,67,58,49,24,53,54,37,26,76,74,71,35,66,92,49,13,63,62,52,40,51,50,51,52,53,50,49,61,73,53,38,90,76,67,63,68,31,53,28,39,15,42,79,41,53,30,37,20,38,28,40,46,36,71,90,81,64,46,76,47,73,50,77,43,80,42,64,89,84,61,83,57,96,58,64,79,66,29,50,49,56,48,32,55,53,30,66,70,37,40,59,48,21,70,58,18,44,49,55,52,63,71,62,58,69,50,84,76,61,92,89,61,50,71,65,51,46,53,35,53,56,50,48,54,60,58,66,44,89,54,71,47,69,56,17,48,46,3,49,57,36,22,54,71,70,48,76,77,62,49,69,52,97,54,71,43,66,52,96,80,65,50,72,20,39,38,34,36,51,41,76,44,90,39,34,24,38,31,26,36,81,84,81,67,44,68,39,33,38,41,27,42,58,96,92,36,81,78,50,66,52,66,65,83,56,75,50,77,27,92,47,63,88,64,78,133